Protein AF-A0A8H6HXC6-F1 (afdb_monomer_lite)

Secondary structure (DSSP, 8-state):
--HHHHHHHHHHHHHHHHHHHHHHHHHHHHTTTTGGGS------SS--S----TTS-----HHHHHHHHTTS----------------PPPTT--HHHHS-----S------PPPPHHHHHHHHHHHHHHHHHHHHIIIIIHHHHHHHHHS----HHHHHHHHHHHHHHTTTS---TT----HHHHHHHHHHHHHHHHHHHHHTTTT--PPPHHHHHHGGGSPTTHHHHHHHHHHHHHHHHHHHHHHHHHHHHHHHHHHHHHHT-

Organism: NCBI:txid980116

Sequence (265 aa):
MSAAQARAEARRKAILSRGSDRLAKLTTSARGEDAPAYMKPLQSPLGDPDAADPGLPPMDNTLAAMLMGGLGGTGGAGGMPGFGGPGMGAPPGMDLASMFGGPQGPGVKEVAKPPSKWAKFLPFVHLLAVWSLLGYFVLFFEPKVYATASGDELPVHGVLRRWSYLARGAAGVSVPEKVVVQGAPFFWYFITLEVMLHSIQIFTGSNAVQPPALLALALPHIPPPFPSLIINSLKYIRMLSMFVDDIAGLVVGLGFVVYFAGLFN

InterPro domains:
  IPR028143 GET complex subunit Get2/sif1 [PF08690] (130-256)
  IPR028143 GET complex subunit Get2/sif1 [PTHR28263] (48-260)

Foldseek 3Di:
DDPVVVVVVVVVVVVVVVVVVVVVVVVVVVVCPPPPPPPPDPDDPDDDPDDPPPPDDDPPPPVVVVVVVVVPP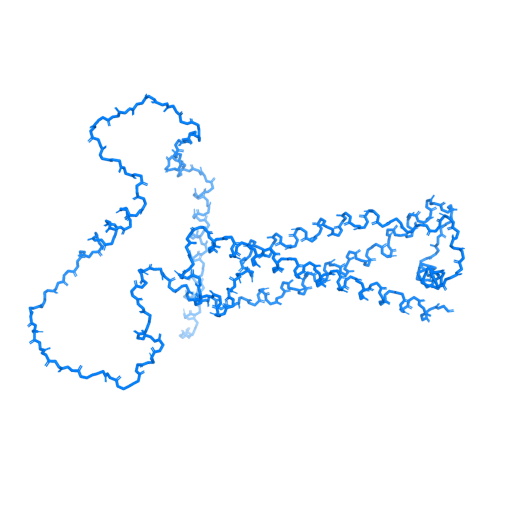DDDDDDDDDDDDPDDDDDPPPPVVVVPPPPPDPPPPPPPPPDDPVLVCLVVVLLVVLLVLLCCCQQPVQQVVCCVLVVDRDDSLCSLLVLLVVVVCVPDPPDPPSPDPPVPVSVVVNVVSLVVSVVVCVVVVSDDQDPDPVCVVCLVVDDPPVSVVVNVVSSVVVSVVVVVVSVVSNVVSSVVSNVVSVVSD

pLDDT: mean 74.93, std 17.82, range [38.72, 97.19]

Radius of gyration: 32.35 Å; chains: 1; bounding box: 70×68×87 Å

Structure (mmCIF, N/CA/C/O backbone):
data_AF-A0A8H6HXC6-F1
#
_entry.id   AF-A0A8H6HXC6-F1
#
loop_
_atom_site.group_PDB
_atom_site.id
_atom_site.type_symbol
_atom_site.label_atom_id
_atom_site.label_alt_id
_atom_site.label_comp_id
_atom_site.label_asym_id
_atom_site.label_entity_id
_atom_site.label_seq_id
_atom_site.pdbx_PDB_ins_code
_atom_site.Cartn_x
_atom_site.Cartn_y
_atom_site.Cartn_z
_atom_site.occupancy
_atom_site.B_iso_or_equiv
_atom_site.auth_seq_id
_atom_site.auth_comp_id
_atom_site.auth_asym_id
_atom_site.auth_atom_id
_atom_site.pdbx_PDB_model_num
ATOM 1 N N . MET A 1 1 ? -37.695 49.734 6.806 1.00 58.00 1 MET A N 1
ATOM 2 C CA . MET A 1 1 ? -36.782 48.567 6.796 1.00 58.00 1 MET A CA 1
ATOM 3 C C . MET A 1 1 ? -37.598 47.324 7.109 1.00 58.00 1 MET A C 1
ATOM 5 O O . MET A 1 1 ? -38.409 47.381 8.025 1.00 58.00 1 MET A O 1
ATOM 9 N N . SER A 1 2 ? -37.470 46.246 6.331 1.00 80.50 2 SER A N 1
ATOM 10 C CA . SER A 1 2 ? -38.295 45.045 6.536 1.00 80.50 2 SER A CA 1
ATOM 11 C C . SER A 1 2 ? -37.789 44.222 7.729 1.00 80.50 2 SER A C 1
ATOM 13 O O . SER A 1 2 ? -36.593 44.203 8.025 1.00 80.50 2 SER A O 1
ATOM 15 N N . ALA A 1 3 ? -38.682 43.501 8.413 1.00 81.25 3 ALA A N 1
ATOM 16 C CA . ALA A 1 3 ? -38.325 42.651 9.557 1.00 81.25 3 ALA A CA 1
ATOM 17 C C . ALA A 1 3 ? -37.271 41.573 9.212 1.00 81.25 3 ALA A C 1
ATOM 19 O O . ALA A 1 3 ? -36.506 41.135 10.073 1.00 81.25 3 ALA A O 1
ATOM 20 N N . ALA A 1 4 ? -37.195 41.169 7.941 1.00 80.19 4 ALA A N 1
ATOM 21 C CA . ALA A 1 4 ? -36.168 40.260 7.440 1.00 80.19 4 ALA A CA 1
ATOM 22 C C . ALA A 1 4 ? -34.766 40.896 7.459 1.00 80.19 4 ALA A C 1
ATOM 24 O O . ALA A 1 4 ? -33.794 40.241 7.839 1.00 80.19 4 ALA A O 1
ATOM 25 N N . GLN A 1 5 ? -34.672 42.185 7.125 1.00 82.69 5 GLN A N 1
ATOM 26 C CA . GLN A 1 5 ? -33.419 42.937 7.081 1.00 82.69 5 GLN A CA 1
ATOM 27 C C . GLN A 1 5 ? -32.817 43.101 8.489 1.00 82.69 5 GLN A C 1
ATOM 29 O O . GLN A 1 5 ? -31.633 42.839 8.692 1.00 82.69 5 GLN A O 1
ATOM 34 N N . ALA A 1 6 ? -33.657 43.369 9.496 1.00 86.06 6 ALA A N 1
ATOM 35 C CA . ALA A 1 6 ? -33.231 43.457 10.897 1.00 86.06 6 ALA A CA 1
ATOM 36 C C . ALA A 1 6 ? -32.675 42.125 11.449 1.00 86.06 6 ALA A C 1
ATOM 38 O O . ALA A 1 6 ? -31.683 42.106 12.180 1.00 86.06 6 ALA A O 1
ATOM 39 N N . ARG A 1 7 ? -33.269 40.982 11.070 1.00 86.00 7 ARG A N 1
ATOM 40 C CA . ARG A 1 7 ? -32.782 39.649 11.482 1.00 86.00 7 ARG A CA 1
ATOM 41 C C . ARG A 1 7 ? -31.454 39.283 10.815 1.00 86.00 7 ARG A C 1
ATOM 43 O O . ARG A 1 7 ? -30.606 38.659 11.457 1.00 86.00 7 ARG A O 1
ATOM 50 N N . ALA A 1 8 ? -31.262 39.666 9.553 1.00 86.12 8 ALA A N 1
ATOM 51 C CA . ALA A 1 8 ? -30.004 39.449 8.842 1.00 86.12 8 ALA A CA 1
ATOM 52 C C . ALA A 1 8 ? -28.857 40.257 9.475 1.00 86.12 8 ALA A C 1
ATOM 54 O O . ALA A 1 8 ? -27.777 39.715 9.724 1.00 86.12 8 ALA A O 1
ATOM 55 N N . GLU A 1 9 ? -29.112 41.516 9.830 1.00 85.94 9 GLU A N 1
ATOM 56 C CA . GLU A 1 9 ? -28.128 42.369 10.502 1.00 85.94 9 GLU A CA 1
ATOM 57 C C . GLU A 1 9 ? -27.780 41.874 11.913 1.00 85.94 9 GLU A C 1
ATOM 59 O O . GLU A 1 9 ? -26.602 41.852 12.280 1.00 85.94 9 GLU A O 1
ATOM 64 N N . ALA A 1 10 ? -28.763 41.393 12.682 1.00 89.06 10 ALA A N 1
ATOM 65 C CA . ALA A 1 10 ? -28.521 40.819 14.007 1.00 89.06 10 ALA A CA 1
ATOM 66 C C . ALA A 1 10 ? -27.628 39.564 13.948 1.00 89.06 10 ALA A C 1
ATOM 68 O O . ALA A 1 10 ? -26.691 39.425 14.738 1.00 89.06 10 ALA A O 1
ATOM 69 N N . ARG A 1 11 ? -27.850 38.675 12.967 1.00 87.62 11 ARG A N 1
ATOM 70 C CA . ARG A 1 11 ? -26.997 37.491 12.753 1.00 87.62 11 ARG A CA 1
ATOM 71 C C . ARG A 1 11 ? -25.576 37.874 12.350 1.00 87.62 11 ARG A C 1
ATOM 73 O O . ARG A 1 11 ? -24.626 37.285 12.860 1.00 87.62 11 ARG A O 1
ATOM 80 N N . ARG A 1 12 ? -25.417 38.877 11.481 1.00 87.75 12 ARG A N 1
ATOM 81 C CA . ARG A 1 12 ? -24.093 39.358 11.057 1.00 87.75 12 ARG A CA 1
ATOM 82 C C . ARG A 1 12 ? -23.295 39.924 12.236 1.00 87.75 12 ARG A C 1
ATOM 84 O O . ARG A 1 12 ? -22.117 39.602 12.370 1.00 87.75 12 ARG A O 1
ATOM 91 N N . LYS A 1 13 ? -23.942 40.688 13.125 1.00 86.56 13 LYS A N 1
ATOM 92 C CA . LYS A 1 13 ? -23.317 41.205 14.357 1.00 86.56 13 LYS A CA 1
ATOM 93 C C . LYS A 1 13 ? -22.905 40.083 15.318 1.00 86.56 13 LYS A C 1
ATOM 95 O O . LYS A 1 13 ? -21.797 40.125 15.838 1.00 86.56 13 LYS A O 1
ATOM 100 N N . ALA A 1 14 ? -23.738 39.053 15.488 1.00 83.62 14 ALA A N 1
ATOM 101 C CA . ALA A 1 14 ? -23.424 37.908 16.351 1.00 83.62 14 ALA A CA 1
ATOM 102 C C . ALA A 1 14 ? -22.257 37.042 15.831 1.00 83.62 14 ALA A C 1
ATOM 104 O O . ALA A 1 14 ? -21.510 36.458 16.615 1.00 83.62 14 ALA A O 1
ATOM 105 N N . ILE A 1 15 ? -22.089 36.944 14.508 1.00 82.94 15 ILE A N 1
ATOM 106 C CA . ILE A 1 15 ? -20.946 36.240 13.904 1.00 82.94 15 ILE A CA 1
ATOM 107 C C . ILE A 1 15 ? -19.660 37.052 14.094 1.00 82.94 15 ILE A C 1
ATOM 109 O O . ILE A 1 15 ? -18.629 36.480 14.443 1.00 82.94 15 ILE A O 1
ATOM 113 N N . LEU A 1 16 ? -19.728 38.376 13.917 1.00 83.62 16 LEU A N 1
ATOM 114 C CA . LEU A 1 16 ? -18.583 39.266 14.120 1.00 83.62 16 LEU A CA 1
ATOM 115 C C . LEU A 1 16 ? -18.104 39.271 15.579 1.00 83.62 16 LEU A C 1
ATOM 117 O O . LEU A 1 16 ? -16.901 39.165 15.806 1.00 83.62 16 LEU A O 1
ATOM 121 N N . SER A 1 17 ? -19.014 39.299 16.560 1.00 79.81 17 SER A N 1
ATOM 122 C CA . SER A 1 17 ? -18.630 39.253 17.980 1.00 79.81 17 SER A CA 1
ATOM 123 C C . SER A 1 17 ? -18.017 37.908 18.389 1.00 79.81 17 SER A C 1
ATOM 125 O O . SER A 1 17 ? -17.018 37.868 19.099 1.00 79.81 17 SER A O 1
ATOM 127 N N . ARG A 1 18 ? -18.529 36.783 17.869 1.00 77.50 18 ARG A N 1
ATOM 128 C CA . ARG A 1 18 ? -17.919 35.461 18.113 1.00 77.50 18 ARG A CA 1
ATOM 129 C C . ARG A 1 18 ? -16.509 35.324 17.530 1.00 77.50 18 ARG A C 1
ATOM 131 O O . ARG A 1 18 ? -15.719 34.528 18.038 1.00 77.50 18 ARG A O 1
ATOM 138 N N . GLY A 1 19 ? -16.205 36.056 16.457 1.00 78.25 19 GLY A N 1
ATOM 139 C CA . GLY A 1 19 ? -14.876 36.084 15.847 1.00 78.25 19 GLY A CA 1
ATOM 140 C C . GLY A 1 19 ? -13.834 36.780 16.726 1.00 78.25 19 GLY A C 1
ATOM 141 O O . GLY A 1 19 ? -12.738 36.244 16.894 1.00 78.25 19 GLY A O 1
ATOM 142 N N . SER A 1 20 ? -14.180 37.924 17.334 1.00 76.81 20 SER A N 1
ATOM 143 C CA . SER A 1 20 ? -13.255 38.669 18.203 1.00 76.81 20 SER A CA 1
ATOM 144 C C . SER A 1 20 ? -12.913 37.909 19.485 1.00 76.81 20 SER A C 1
ATOM 146 O O . SER A 1 20 ? -11.746 37.875 19.870 1.00 76.81 20 SER A O 1
ATOM 148 N N . ASP A 1 21 ? -13.884 37.222 20.094 1.00 75.69 21 ASP A N 1
ATOM 149 C CA . ASP A 1 21 ? -13.659 36.452 21.329 1.00 75.69 21 ASP A CA 1
ATOM 150 C C . ASP A 1 21 ? -12.702 35.270 21.119 1.00 75.69 21 ASP A C 1
ATOM 152 O O . ASP A 1 21 ? -11.871 34.960 21.975 1.00 75.69 21 ASP A O 1
ATOM 156 N N . ARG A 1 22 ? -12.777 34.606 19.955 1.00 69.31 22 ARG A N 1
ATOM 157 C CA . ARG A 1 22 ? -11.842 33.524 19.611 1.00 69.31 22 ARG A CA 1
ATOM 158 C C . ARG A 1 22 ? -10.423 34.037 19.405 1.00 69.31 22 ARG A C 1
ATOM 160 O O . ARG A 1 22 ? -9.489 33.364 19.832 1.00 69.31 22 ARG A O 1
ATOM 167 N N . LEU A 1 23 ? -10.262 35.205 18.783 1.00 70.31 23 LEU A N 1
ATOM 168 C CA . LEU A 1 23 ? -8.947 35.824 18.613 1.00 70.31 23 LEU A CA 1
ATOM 169 C C . LEU A 1 23 ? -8.352 36.232 19.962 1.00 70.31 23 LEU A C 1
ATOM 171 O O . LEU A 1 23 ? -7.212 35.870 20.228 1.00 70.31 23 LEU A O 1
ATOM 175 N N . ALA A 1 24 ? -9.136 36.859 20.846 1.00 71.00 24 ALA A N 1
ATOM 176 C CA . ALA A 1 24 ? -8.689 37.212 22.195 1.00 71.00 24 ALA A CA 1
ATOM 177 C C . ALA A 1 24 ? -8.229 35.978 22.998 1.00 71.00 24 ALA A C 1
ATOM 179 O O . ALA A 1 24 ? -7.190 36.002 23.660 1.00 71.00 24 ALA A O 1
ATOM 180 N N . LYS A 1 25 ? -8.953 34.857 22.880 1.00 71.12 25 LYS A N 1
ATOM 181 C CA . LYS A 1 25 ? -8.587 33.603 23.553 1.00 71.12 25 LYS A CA 1
ATOM 182 C C . LYS A 1 25 ? -7.305 32.976 22.989 1.00 71.12 25 LYS A C 1
ATOM 184 O O . LYS A 1 25 ? -6.503 32.447 23.755 1.00 71.12 25 LYS A O 1
ATOM 189 N N . LEU A 1 26 ? -7.089 33.057 21.672 1.00 67.50 26 LEU A N 1
ATOM 190 C CA . LEU A 1 26 ? -5.856 32.583 21.032 1.00 67.50 26 LEU A CA 1
ATOM 191 C C . LEU A 1 26 ? -4.651 33.463 21.390 1.00 67.50 26 LEU A C 1
ATOM 193 O O . LEU A 1 26 ? -3.573 32.931 21.638 1.00 67.50 26 LEU A O 1
ATOM 197 N N . THR A 1 27 ? -4.827 34.784 21.482 1.00 69.25 27 THR A N 1
ATOM 198 C CA . THR A 1 27 ? -3.740 35.694 21.876 1.00 69.25 27 THR A CA 1
ATOM 199 C C . THR A 1 27 ? -3.364 35.549 23.350 1.00 69.25 27 THR A C 1
ATOM 201 O O . THR A 1 27 ? -2.181 35.590 23.671 1.00 69.25 27 THR A O 1
ATOM 204 N N . THR A 1 28 ? -4.335 35.313 24.241 1.00 67.88 28 THR A N 1
ATOM 205 C CA . THR A 1 28 ? -4.063 35.007 25.658 1.00 67.88 28 THR A CA 1
ATOM 206 C C . THR A 1 28 ? -3.350 33.664 25.811 1.00 67.88 28 THR A C 1
ATOM 208 O O . THR A 1 28 ? -2.330 33.591 26.490 1.00 67.88 28 THR A O 1
ATOM 211 N N . SER A 1 29 ? -3.810 32.617 25.115 1.00 64.81 29 SER A N 1
ATOM 212 C CA . SER A 1 29 ? -3.193 31.286 25.202 1.00 64.81 29 SER A CA 1
ATOM 213 C C . SER A 1 29 ? -1.768 31.241 24.637 1.00 64.81 29 SER A C 1
ATOM 215 O O . SER A 1 29 ? -0.972 30.423 25.089 1.00 64.81 29 SER A O 1
ATOM 217 N N . ALA A 1 30 ? -1.431 32.095 23.664 1.00 59.44 30 ALA A N 1
ATOM 218 C CA . ALA A 1 30 ? -0.093 32.152 23.073 1.00 59.44 30 ALA A CA 1
ATOM 219 C C . ALA A 1 30 ? 0.927 32.929 23.929 1.00 59.44 30 ALA A C 1
ATOM 221 O O . ALA A 1 30 ? 2.129 32.751 23.748 1.00 59.44 30 ALA A O 1
ATOM 222 N N . ARG A 1 31 ? 0.469 33.774 24.864 1.00 64.19 31 ARG A N 1
ATOM 223 C CA . ARG A 1 31 ? 1.332 34.607 25.722 1.00 64.19 31 ARG A CA 1
ATOM 224 C C . ARG A 1 31 ? 1.880 33.863 26.951 1.00 64.19 31 ARG A C 1
ATOM 226 O O . ARG A 1 31 ? 2.729 34.399 27.650 1.00 64.19 31 ARG A O 1
ATOM 233 N N . GLY A 1 32 ? 1.448 32.622 27.191 1.00 56.69 32 GLY A N 1
ATOM 234 C CA . GLY A 1 32 ? 2.056 31.741 28.195 1.00 56.69 32 GLY A CA 1
ATOM 235 C C . GLY A 1 32 ? 1.792 32.122 29.657 1.00 56.69 32 GLY A C 1
ATOM 236 O O . GLY A 1 32 ? 2.480 31.618 30.538 1.00 56.69 32 GLY A O 1
ATOM 237 N N . GLU A 1 33 ? 0.802 32.975 29.939 1.00 58.75 33 GLU A N 1
ATOM 238 C CA . GLU A 1 33 ? 0.526 33.453 31.306 1.00 58.75 33 GLU A CA 1
ATOM 239 C C . GLU A 1 33 ? -0.162 32.398 32.210 1.00 58.75 33 GLU A C 1
ATOM 241 O O . GLU A 1 33 ? -0.148 32.547 33.427 1.00 58.75 33 GLU A O 1
ATOM 246 N N . ASP A 1 34 ? -0.643 31.273 31.656 1.00 54.81 34 ASP A N 1
ATOM 247 C CA . ASP A 1 34 ? -1.243 30.151 32.412 1.00 54.81 34 ASP A CA 1
ATOM 248 C C . ASP A 1 34 ? -0.259 28.986 32.702 1.00 54.81 34 ASP A C 1
ATOM 250 O O . ASP A 1 34 ? -0.657 27.890 33.110 1.00 54.81 34 ASP A O 1
ATOM 254 N N . ALA A 1 35 ? 1.048 29.194 32.502 1.00 49.50 35 ALA A N 1
ATOM 255 C CA . ALA A 1 35 ? 2.064 28.141 32.603 1.00 49.50 35 ALA A CA 1
ATOM 256 C C . ALA A 1 35 ? 2.361 27.544 34.006 1.00 49.50 35 ALA A C 1
ATOM 258 O O . ALA A 1 35 ? 2.863 26.416 34.032 1.00 49.50 35 ALA A O 1
ATOM 259 N N . PRO A 1 36 ? 2.079 28.163 35.177 1.00 51.62 36 PRO A N 1
ATOM 260 C CA . PRO A 1 36 ? 2.499 27.549 36.441 1.00 51.62 36 PRO A CA 1
ATOM 261 C C . PRO A 1 36 ? 1.563 26.435 36.948 1.00 51.62 36 PRO A C 1
ATOM 263 O O . PRO A 1 36 ? 1.926 25.736 37.887 1.00 51.62 36 PRO A O 1
ATOM 266 N N . ALA A 1 37 ? 0.392 26.206 36.338 1.00 55.44 37 ALA A N 1
ATOM 267 C CA . ALA A 1 37 ? -0.556 25.193 36.825 1.00 55.44 37 ALA A CA 1
ATOM 268 C C . ALA A 1 37 ? -0.268 23.752 36.345 1.00 55.44 37 ALA A C 1
ATOM 270 O O . ALA A 1 37 ? -0.850 22.808 36.876 1.00 55.44 37 ALA A O 1
ATOM 271 N N . TYR A 1 38 ? 0.619 23.563 35.358 1.00 50.97 38 TYR A N 1
ATOM 272 C CA . TYR A 1 38 ? 0.857 22.252 34.728 1.00 50.97 38 TYR A CA 1
ATOM 273 C C . TYR A 1 38 ? 2.270 21.686 34.905 1.00 50.97 38 TYR A C 1
ATOM 275 O O . TYR A 1 38 ? 2.532 20.571 34.450 1.00 50.97 38 TYR A O 1
ATOM 283 N N . MET A 1 39 ? 3.166 22.368 35.625 1.00 45.69 39 MET A N 1
ATOM 284 C CA . MET A 1 39 ? 4.425 21.753 36.055 1.00 45.69 39 MET A CA 1
ATOM 285 C C . MET A 1 39 ? 4.189 20.868 37.282 1.00 45.69 39 MET A C 1
ATOM 287 O O . MET A 1 39 ? 4.542 21.215 38.406 1.00 45.69 39 MET A O 1
ATOM 291 N N . LYS A 1 40 ? 3.598 19.687 37.062 1.00 54.19 40 LYS A N 1
ATOM 292 C CA . LYS A 1 40 ? 3.850 18.562 37.967 1.00 54.19 40 LYS A CA 1
ATOM 293 C C . LYS A 1 40 ? 5.337 18.210 37.839 1.00 54.19 40 LYS A C 1
ATOM 295 O O . LYS A 1 40 ? 5.778 17.985 36.709 1.00 54.19 40 LYS A O 1
ATOM 300 N N . PRO A 1 41 ? 6.111 18.170 38.936 1.00 51.19 41 PRO A N 1
ATOM 301 C CA . PRO A 1 41 ? 7.476 17.675 38.874 1.00 51.19 41 PRO A CA 1
ATOM 302 C C . PRO A 1 41 ? 7.456 16.254 38.302 1.00 51.19 41 PRO A C 1
ATOM 304 O O . PRO A 1 41 ? 6.638 15.421 38.696 1.00 51.19 41 PRO A O 1
ATOM 307 N N . LEU A 1 42 ? 8.321 16.016 37.318 1.00 52.12 42 LEU A N 1
ATOM 308 C CA . LEU A 1 42 ? 8.559 14.704 36.732 1.00 52.12 42 LEU A CA 1
ATOM 309 C C . LEU A 1 42 ? 9.083 13.788 37.837 1.00 52.12 42 LEU A C 1
ATOM 311 O O . LEU A 1 42 ? 10.246 13.860 38.225 1.00 52.12 42 LEU A O 1
ATOM 315 N N . GLN A 1 43 ? 8.195 12.956 38.366 1.00 52.78 43 GLN A N 1
ATOM 316 C CA . GLN A 1 43 ? 8.542 11.886 39.282 1.00 52.78 43 GLN A CA 1
ATOM 317 C C . GLN A 1 43 ? 9.292 10.820 38.470 1.00 52.78 43 GLN A C 1
ATOM 319 O O . GLN A 1 43 ? 8.731 10.217 37.553 1.00 52.78 43 GLN A O 1
ATOM 324 N N . SER A 1 44 ? 10.590 10.672 38.746 1.00 52.62 44 SER A N 1
ATOM 325 C CA . SER A 1 44 ? 11.472 9.693 38.104 1.00 52.62 44 SER A CA 1
ATOM 326 C C . SER A 1 44 ? 10.901 8.267 38.210 1.00 52.62 44 SER A C 1
ATOM 328 O O . SER A 1 44 ? 10.475 7.877 39.295 1.00 52.62 44 SER A O 1
ATOM 330 N N . PRO A 1 45 ? 10.941 7.447 37.139 1.00 52.53 45 PRO A N 1
ATOM 331 C CA . PRO A 1 45 ? 10.504 6.043 37.174 1.00 52.53 45 PRO A CA 1
ATOM 332 C C . PRO A 1 45 ? 11.432 5.094 37.953 1.00 52.53 45 PRO A C 1
ATOM 334 O O . PRO A 1 45 ? 11.149 3.903 38.043 1.00 52.53 45 PRO A O 1
ATOM 337 N N . LEU A 1 46 ? 12.552 5.594 38.478 1.00 51.88 46 LEU A N 1
ATOM 338 C CA . LEU A 1 46 ? 13.475 4.852 39.332 1.00 51.88 46 LEU A CA 1
ATOM 339 C C . LEU A 1 46 ? 13.345 5.428 40.744 1.00 51.88 46 LEU A C 1
ATOM 341 O O . LEU A 1 46 ? 13.801 6.539 41.000 1.00 51.88 46 LEU A O 1
ATOM 345 N N . GLY A 1 47 ? 12.621 4.715 41.605 1.00 47.88 47 GLY A N 1
ATOM 346 C CA . GLY A 1 47 ? 12.319 5.140 42.968 1.00 47.88 47 GLY A CA 1
ATOM 347 C C . GLY A 1 47 ? 13.538 5.098 43.887 1.00 47.88 47 GLY A C 1
ATOM 348 O O . GLY A 1 47 ? 14.277 4.114 43.896 1.00 47.88 47 GLY A O 1
ATOM 349 N N . ASP A 1 48 ? 13.696 6.154 44.683 1.00 47.44 48 ASP A N 1
ATOM 350 C CA . ASP A 1 48 ? 14.493 6.138 45.908 1.00 47.44 48 ASP A CA 1
ATOM 351 C C . ASP A 1 48 ? 13.756 5.304 46.977 1.00 47.44 48 ASP A C 1
ATOM 353 O O . ASP A 1 48 ? 12.562 5.529 47.201 1.00 47.44 48 ASP A O 1
ATOM 357 N N . PRO A 1 49 ? 14.416 4.338 47.642 1.00 51.19 49 PRO A N 1
ATOM 358 C CA . PRO A 1 49 ? 13.769 3.437 48.595 1.00 51.19 49 PRO A CA 1
ATOM 359 C C . PRO A 1 49 ? 13.606 3.980 50.027 1.00 51.19 49 PRO A C 1
ATOM 361 O O . PRO A 1 49 ? 13.212 3.207 50.892 1.00 51.19 49 PRO A O 1
ATOM 364 N N . ASP A 1 50 ? 13.846 5.263 50.312 1.00 52.78 50 ASP A N 1
ATOM 365 C CA . ASP A 1 50 ? 13.883 5.754 51.699 1.00 52.78 50 ASP A CA 1
ATOM 366 C C . ASP A 1 50 ? 13.134 7.080 51.905 1.00 52.78 50 ASP A C 1
ATOM 368 O O . ASP A 1 50 ? 13.730 8.150 51.988 1.00 52.78 50 ASP A O 1
ATOM 372 N N . ALA A 1 51 ? 11.805 7.003 52.031 1.00 50.25 51 ALA A N 1
ATOM 373 C CA . ALA A 1 51 ? 10.993 7.979 52.772 1.00 50.25 51 ALA A CA 1
ATOM 374 C C . ALA A 1 51 ? 9.593 7.403 53.053 1.00 50.25 51 ALA A C 1
ATOM 376 O O . ALA A 1 51 ? 8.591 7.823 52.475 1.00 50.25 51 ALA A O 1
ATOM 377 N N . ALA A 1 52 ? 9.518 6.403 53.932 1.00 46.66 52 ALA A N 1
ATOM 378 C CA . ALA A 1 52 ? 8.248 5.944 54.483 1.00 46.66 52 ALA A CA 1
ATOM 379 C C . ALA A 1 52 ? 7.754 6.959 55.530 1.00 46.66 52 ALA A C 1
ATOM 381 O O . ALA A 1 52 ? 8.202 6.952 56.675 1.00 46.66 52 ALA A O 1
ATOM 382 N N . ASP A 1 53 ? 6.846 7.845 55.122 1.00 53.38 53 ASP A N 1
ATOM 383 C CA . ASP A 1 53 ? 6.010 8.635 56.029 1.00 53.38 53 ASP A CA 1
ATOM 384 C C . ASP A 1 53 ? 4.984 7.690 56.700 1.00 53.38 53 ASP A C 1
ATOM 386 O O . ASP A 1 53 ? 4.138 7.125 55.999 1.00 53.38 53 ASP A O 1
ATOM 390 N N . PRO A 1 54 ? 5.036 7.448 58.027 1.00 51.56 54 PRO A N 1
ATOM 391 C CA . PRO A 1 54 ? 4.197 6.446 58.687 1.00 51.56 54 PRO A CA 1
ATOM 392 C C . PRO A 1 54 ? 2.746 6.901 58.942 1.00 51.56 54 PRO A C 1
ATOM 394 O O . PRO A 1 54 ? 1.990 6.178 59.592 1.00 51.56 54 PRO A O 1
ATOM 397 N N . GLY A 1 55 ? 2.344 8.090 58.481 1.00 54.22 55 GLY A N 1
ATOM 398 C CA . GLY A 1 55 ? 1.043 8.685 58.808 1.00 54.22 55 GLY A CA 1
ATOM 399 C C . GLY A 1 55 ? -0.070 8.531 57.768 1.00 54.22 55 GLY A C 1
ATOM 400 O O . GLY A 1 55 ? -1.217 8.860 58.078 1.00 54.22 55 GLY A O 1
ATOM 401 N N . LEU A 1 56 ? 0.219 8.063 56.550 1.00 52.75 56 LEU A N 1
ATOM 402 C CA . LEU A 1 56 ? -0.758 8.053 55.455 1.00 52.75 56 LEU A CA 1
ATOM 403 C C . LEU A 1 56 ? -1.078 6.625 54.989 1.00 52.75 56 LEU A C 1
ATOM 405 O O . LEU A 1 56 ? -0.161 5.859 54.694 1.00 52.75 56 LEU A O 1
ATOM 409 N N . PRO A 1 57 ? -2.366 6.237 54.895 1.00 58.91 57 PRO A N 1
ATOM 410 C CA . PRO A 1 57 ? -2.723 4.952 54.314 1.00 58.91 57 PRO A CA 1
ATOM 411 C C . PRO A 1 57 ? -2.291 4.911 52.835 1.00 58.91 57 PRO A C 1
ATOM 413 O O . PRO A 1 57 ? -2.473 5.902 52.122 1.00 58.91 57 PRO A O 1
ATOM 416 N N . PRO A 1 58 ? -1.743 3.780 52.356 1.00 52.38 58 PRO A N 1
ATOM 417 C CA . PRO A 1 58 ? -1.263 3.638 50.985 1.00 52.38 58 PRO A CA 1
ATOM 418 C C . PRO A 1 58 ? -2.416 3.843 49.991 1.00 52.38 58 PRO A C 1
ATOM 420 O O . PRO A 1 58 ? -3.393 3.092 49.974 1.00 52.38 58 PRO A O 1
ATOM 423 N N . MET A 1 59 ? -2.304 4.883 49.165 1.00 54.84 59 MET A N 1
ATOM 424 C CA . MET A 1 59 ? -3.308 5.319 48.183 1.00 54.84 59 MET A CA 1
ATOM 425 C C . MET A 1 59 ? -2.994 4.808 46.765 1.00 54.84 59 MET A C 1
ATOM 427 O O . MET A 1 59 ? -3.329 5.455 45.776 1.00 54.84 59 MET A O 1
ATOM 431 N N . ASP A 1 60 ? -2.395 3.622 46.649 1.00 53.81 60 ASP A N 1
ATOM 432 C CA . ASP A 1 60 ? -1.966 3.069 45.352 1.00 53.81 60 ASP A CA 1
ATOM 433 C C . ASP A 1 60 ? -3.053 2.216 44.675 1.00 53.81 60 ASP A C 1
ATOM 435 O O . ASP A 1 60 ? -2.923 1.782 43.529 1.00 53.81 60 ASP A O 1
ATOM 439 N N . ASN A 1 61 ? -4.183 2.000 45.353 1.00 55.78 61 ASN A N 1
ATOM 440 C CA . ASN A 1 61 ? -5.291 1.223 44.815 1.00 55.78 61 ASN A CA 1
ATOM 441 C C . ASN A 1 61 ? -6.226 2.108 43.982 1.00 55.78 61 ASN A C 1
ATOM 443 O O . ASN A 1 61 ? -7.191 2.688 44.484 1.00 55.78 61 ASN A O 1
ATOM 447 N N . THR A 1 62 ? -6.006 2.123 42.667 1.00 56.47 62 THR A N 1
ATOM 448 C CA . THR A 1 62 ? -6.906 2.715 41.653 1.00 56.47 62 THR A CA 1
ATOM 449 C C . THR A 1 62 ? -8.349 2.192 41.777 1.00 56.47 62 THR A C 1
ATOM 451 O O . THR A 1 62 ? -9.306 2.897 41.464 1.00 56.47 62 THR A O 1
ATOM 454 N N . LEU A 1 63 ? -8.517 0.980 42.319 1.00 61.03 63 LEU A N 1
ATOM 455 C CA . LEU A 1 63 ? -9.805 0.375 42.664 1.00 61.03 63 LEU A CA 1
ATOM 456 C C . LEU A 1 63 ? -10.508 1.085 43.841 1.00 61.03 63 LEU A C 1
ATOM 458 O O . LEU A 1 63 ? -11.722 1.276 43.809 1.00 61.03 63 LEU A O 1
ATOM 462 N N . ALA A 1 64 ? -9.758 1.526 44.855 1.00 63.94 64 ALA A N 1
ATOM 463 C CA . ALA A 1 64 ? -10.297 2.272 45.993 1.00 63.94 64 ALA A CA 1
ATOM 464 C C . ALA A 1 64 ? -10.688 3.705 45.592 1.00 63.94 64 ALA A C 1
ATOM 466 O O . ALA A 1 64 ? -11.715 4.211 46.043 1.00 63.94 64 ALA A O 1
ATOM 467 N N . ALA A 1 65 ? -9.936 4.322 44.672 1.00 62.59 65 ALA A N 1
ATOM 468 C CA . ALA A 1 65 ? -10.291 5.614 44.081 1.00 62.59 65 ALA A CA 1
ATOM 469 C C . ALA A 1 65 ? -11.599 5.546 43.268 1.00 62.59 65 ALA A C 1
ATOM 471 O O . ALA A 1 65 ? -12.406 6.474 43.321 1.00 62.59 65 ALA A O 1
ATOM 472 N N . MET A 1 66 ? -11.860 4.430 42.576 1.00 67.56 66 MET A N 1
ATOM 473 C CA . MET A 1 66 ? -13.123 4.217 41.858 1.00 67.56 66 MET A CA 1
ATOM 474 C C . MET A 1 66 ? -14.300 3.956 42.814 1.00 67.56 66 MET A C 1
ATOM 476 O O . MET A 1 66 ? -15.411 4.420 42.562 1.00 67.56 66 MET A O 1
ATOM 480 N N . LEU A 1 67 ? -14.051 3.276 43.938 1.00 69.38 67 LEU A N 1
ATOM 481 C CA . LEU A 1 67 ? -15.069 2.993 44.953 1.00 69.38 67 LEU A CA 1
ATOM 482 C C . LEU A 1 67 ? -15.457 4.247 45.762 1.00 69.38 67 LEU A C 1
ATOM 484 O O . LEU A 1 67 ? -16.638 4.468 46.017 1.00 69.38 67 LEU A O 1
ATOM 488 N N . MET A 1 68 ? -14.493 5.107 46.107 1.00 63.59 68 MET A N 1
ATOM 489 C CA . MET A 1 68 ? -14.755 6.387 46.786 1.00 63.59 68 MET A CA 1
ATOM 490 C C . MET A 1 68 ? -15.294 7.466 45.836 1.00 63.59 68 MET A C 1
ATOM 492 O O . MET A 1 68 ? -16.171 8.240 46.222 1.00 63.59 68 MET A O 1
ATOM 496 N N . GLY A 1 69 ? -14.850 7.484 44.575 1.00 59.06 69 GLY A N 1
ATOM 497 C CA . GLY A 1 69 ? -15.378 8.392 43.550 1.00 59.06 69 GLY A CA 1
ATOM 498 C C . GLY A 1 69 ? -16.849 8.135 43.194 1.00 59.06 69 GLY A C 1
ATOM 499 O O . GLY A 1 69 ? -17.541 9.059 42.773 1.00 59.06 69 GLY A O 1
ATOM 500 N N . GLY A 1 70 ? -17.350 6.913 43.415 1.00 55.16 70 GLY A N 1
ATOM 501 C CA . GLY A 1 70 ? -18.759 6.548 43.221 1.00 55.16 70 GLY A CA 1
ATOM 502 C C . GLY A 1 70 ? -19.704 6.964 44.356 1.00 55.16 70 GLY A C 1
ATOM 503 O O . GLY A 1 70 ? -20.915 6.976 44.154 1.00 55.16 70 GLY A O 1
ATOM 504 N N . LEU A 1 71 ? -19.177 7.331 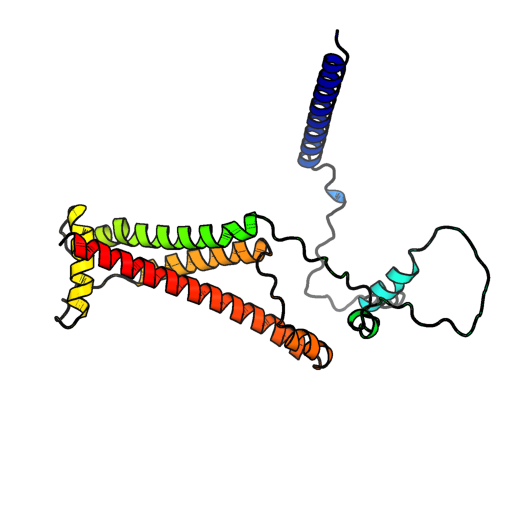45.530 1.00 53.22 71 LEU A N 1
ATOM 505 C CA . LEU A 1 71 ? -19.970 7.677 46.721 1.00 53.22 71 LEU A CA 1
ATOM 506 C C . LEU A 1 71 ? -20.035 9.189 47.008 1.00 53.22 71 LEU A C 1
ATOM 508 O O . LEU A 1 71 ? -20.892 9.626 47.770 1.00 53.22 71 LEU A O 1
ATOM 512 N N . GLY A 1 72 ? -19.183 10.006 46.377 1.00 50.22 72 GLY A N 1
ATOM 513 C CA . GLY A 1 72 ? -19.104 11.457 46.624 1.00 50.22 72 GLY A CA 1
ATOM 514 C C . GLY A 1 72 ? -19.956 12.358 45.715 1.00 50.22 72 GLY A C 1
ATOM 515 O O . GLY A 1 72 ? -19.843 13.578 45.802 1.00 50.22 72 GLY A O 1
ATOM 516 N N . GLY A 1 73 ? -20.774 11.796 44.818 1.00 47.59 73 GLY A N 1
ATOM 517 C CA . GLY A 1 73 ? -21.377 12.519 43.687 1.00 47.59 73 GLY A CA 1
ATOM 518 C C . GLY A 1 73 ? -22.866 12.877 43.773 1.00 47.59 73 GLY A C 1
ATOM 519 O O . GLY A 1 73 ? -23.442 13.224 42.747 1.00 47.59 73 GLY A O 1
ATOM 520 N N . THR A 1 74 ? -23.518 12.792 44.936 1.00 44.44 74 THR A N 1
ATOM 521 C CA . THR A 1 74 ? -24.958 13.105 45.069 1.00 44.44 74 THR A CA 1
ATOM 522 C C . THR A 1 74 ? -25.240 14.030 46.248 1.00 44.44 74 THR A C 1
ATOM 524 O O . THR A 1 74 ? -25.866 13.653 47.236 1.00 44.44 74 THR A O 1
ATOM 527 N N . GLY A 1 75 ? -24.785 15.277 46.128 1.00 44.47 75 GLY A N 1
ATOM 528 C CA . GLY A 1 75 ? -25.373 16.408 46.840 1.00 44.47 75 GLY A CA 1
ATOM 529 C C . GLY A 1 75 ? -26.468 17.028 45.974 1.00 44.47 75 GLY A C 1
ATOM 530 O O . GLY A 1 75 ? -26.160 17.734 45.019 1.00 44.47 75 GLY A O 1
ATOM 531 N N . GLY A 1 76 ? -27.739 16.749 46.279 1.00 38.72 76 GLY A N 1
ATOM 532 C CA . GLY A 1 76 ? -28.856 17.325 45.527 1.00 38.72 76 GLY A CA 1
ATOM 533 C C . GLY A 1 76 ? -30.235 16.754 45.856 1.00 38.72 76 GLY A C 1
ATOM 534 O O . GLY A 1 76 ? -30.785 16.021 45.053 1.00 38.72 76 GLY A O 1
ATOM 535 N N . ALA A 1 77 ? -30.757 17.137 47.025 1.00 41.91 77 ALA A N 1
ATOM 536 C CA . ALA A 1 77 ? -32.165 17.423 47.338 1.00 41.91 77 ALA A CA 1
ATOM 537 C C . ALA A 1 77 ? -33.290 16.436 46.935 1.00 41.91 77 ALA A C 1
ATOM 539 O O . ALA A 1 77 ? -33.609 16.259 45.765 1.00 41.91 77 ALA A O 1
ATOM 540 N N . GLY A 1 78 ? -34.048 15.998 47.950 1.00 39.62 78 GLY A N 1
ATOM 541 C CA . GLY A 1 78 ? -35.467 15.647 47.805 1.00 39.62 78 GLY A CA 1
ATOM 542 C C . GLY A 1 78 ? -35.808 14.251 48.305 1.00 39.62 78 GLY A C 1
ATOM 543 O O . GLY A 1 78 ? -35.677 13.277 47.576 1.00 39.62 78 GLY A O 1
ATOM 544 N N . GLY A 1 79 ? -36.249 14.155 49.559 1.00 46.19 79 GLY A N 1
ATOM 545 C CA . GLY A 1 79 ? -36.687 12.898 50.151 1.00 46.19 79 GLY A CA 1
ATOM 546 C C . GLY A 1 79 ? -37.938 12.311 49.496 1.00 46.19 79 GLY A C 1
ATOM 547 O O . GLY A 1 79 ? -38.823 13.033 49.043 1.00 46.19 79 GLY A O 1
ATOM 548 N N . MET A 1 80 ? -38.048 10.985 49.552 1.00 39.41 80 MET A N 1
ATOM 549 C CA . MET A 1 80 ? -39.342 10.315 49.612 1.00 39.41 80 MET A CA 1
ATOM 550 C C . MET A 1 80 ? -39.222 9.031 50.450 1.00 39.41 80 MET A C 1
ATOM 552 O O . MET A 1 80 ? -38.275 8.266 50.251 1.00 39.41 80 MET A O 1
ATOM 556 N N . PRO A 1 81 ? -40.130 8.804 51.415 1.00 49.25 81 PRO A N 1
ATOM 557 C CA . PRO A 1 81 ? -40.095 7.643 52.287 1.00 49.25 81 PRO A CA 1
ATOM 558 C C . PRO A 1 81 ? -40.828 6.453 51.657 1.00 49.25 81 PRO A C 1
ATOM 560 O O . PRO A 1 81 ? -41.895 6.612 51.077 1.00 49.25 81 PRO A O 1
ATOM 563 N N . GLY A 1 82 ? -40.222 5.275 51.826 1.00 51.88 82 GLY A N 1
ATOM 564 C CA . GLY A 1 82 ? -40.819 3.940 51.923 1.00 51.88 82 GLY A CA 1
ATOM 565 C C . GLY A 1 82 ? -42.035 3.584 51.067 1.00 51.88 82 GLY A C 1
ATOM 566 O O . GLY A 1 82 ? -43.130 4.064 51.312 1.00 51.88 82 GLY A O 1
ATOM 567 N N . PHE A 1 83 ? -41.888 2.556 50.230 1.00 41.06 83 PHE A N 1
ATOM 568 C CA . PHE A 1 83 ? -42.967 1.589 50.023 1.00 41.06 83 PHE A CA 1
ATOM 569 C C . PHE A 1 83 ? -42.377 0.209 49.716 1.00 41.06 83 PHE A C 1
ATOM 571 O O . PHE A 1 83 ? -41.839 -0.040 48.640 1.00 41.06 83 PHE A O 1
ATOM 578 N N . GLY A 1 84 ? -42.453 -0.682 50.705 1.00 50.28 84 GLY A N 1
ATOM 579 C CA . GLY A 1 84 ? -42.313 -2.115 50.493 1.00 50.28 84 GLY A CA 1
ATOM 580 C C . GLY A 1 84 ? -43.592 -2.641 49.849 1.00 50.28 84 GLY A C 1
ATOM 581 O O . GLY A 1 84 ? -44.684 -2.424 50.368 1.00 50.28 84 GLY A O 1
ATOM 582 N N . GLY A 1 85 ? -43.450 -3.324 48.718 1.00 41.50 85 GLY A N 1
ATOM 583 C CA . GLY A 1 85 ? -44.538 -4.013 48.037 1.00 41.50 85 GLY A CA 1
ATOM 584 C C . GLY A 1 85 ? -44.005 -5.287 47.382 1.00 41.50 85 GLY A C 1
ATOM 585 O O . GLY A 1 85 ? -43.114 -5.190 46.537 1.00 41.50 85 GLY A O 1
ATOM 586 N N . PRO A 1 86 ? -44.492 -6.480 47.764 1.00 54.59 86 PRO A N 1
ATOM 587 C CA . PRO A 1 86 ? -44.157 -7.718 47.086 1.00 54.59 86 PRO A CA 1
ATOM 588 C C . PRO A 1 86 ? -45.078 -7.892 45.874 1.00 54.59 86 PRO A C 1
ATOM 590 O O . PRO A 1 86 ? -46.298 -7.923 46.007 1.00 54.59 86 PRO A O 1
ATOM 593 N N . GLY A 1 87 ? -44.477 -8.041 44.696 1.00 58.47 87 GLY A N 1
ATOM 594 C CA . GLY A 1 87 ? -45.178 -8.465 43.488 1.00 58.47 87 GLY A CA 1
ATOM 595 C C . GLY A 1 87 ? -45.527 -7.330 42.532 1.00 58.47 87 GLY A C 1
ATOM 596 O O . GLY A 1 87 ? -46.577 -6.708 42.630 1.00 58.47 87 GLY A O 1
ATOM 597 N N . MET A 1 88 ? -44.690 -7.146 41.514 1.00 46.84 88 MET A N 1
ATOM 598 C CA . MET A 1 88 ? -45.161 -6.666 40.219 1.00 46.84 88 MET A CA 1
ATOM 599 C C . MET A 1 88 ? -44.393 -7.382 39.113 1.00 46.84 88 MET A C 1
ATOM 601 O O . MET A 1 88 ? -43.165 -7.443 39.121 1.00 46.84 88 MET A O 1
ATOM 605 N N . GLY A 1 89 ? -45.166 -7.993 38.214 1.00 53.78 89 GLY A N 1
ATOM 606 C CA . GLY A 1 89 ? -44.685 -8.751 37.071 1.00 53.78 89 GLY A CA 1
ATOM 607 C C . GLY A 1 89 ? -43.834 -7.907 36.132 1.00 53.78 89 GLY A C 1
ATOM 608 O O . GLY A 1 89 ? -44.008 -6.694 36.010 1.00 53.78 89 GLY A O 1
ATOM 609 N N . ALA A 1 90 ? -42.905 -8.588 35.468 1.00 54.78 90 ALA A N 1
ATOM 610 C CA . ALA A 1 90 ? -42.057 -7.998 34.452 1.00 54.78 90 ALA A CA 1
ATOM 611 C C . ALA A 1 90 ? -42.915 -7.367 33.334 1.00 54.78 90 ALA A C 1
ATOM 613 O O . ALA A 1 90 ? -43.852 -8.011 32.850 1.00 54.78 90 ALA A O 1
ATOM 614 N N . PRO A 1 91 ? -42.619 -6.126 32.911 1.00 52.81 91 PRO A N 1
ATOM 615 C CA . PRO A 1 91 ? -43.330 -5.491 31.813 1.00 52.81 91 PRO A CA 1
ATOM 616 C C . PRO A 1 91 ? -43.042 -6.223 30.488 1.00 52.81 91 PRO A C 1
ATOM 618 O O . PRO A 1 91 ? -41.885 -6.543 30.195 1.00 52.81 91 PRO A O 1
ATOM 621 N N . PRO A 1 92 ? -44.066 -6.477 29.657 1.00 49.91 92 PRO A N 1
ATOM 622 C CA . PRO A 1 92 ? -43.885 -7.086 28.347 1.00 49.91 92 PRO A CA 1
ATOM 623 C C . PRO A 1 92 ? -43.219 -6.074 27.405 1.00 49.91 92 PRO A C 1
ATOM 625 O O . PRO A 1 92 ? -43.724 -4.972 27.206 1.00 49.91 92 PRO A O 1
ATOM 628 N N . GLY A 1 93 ? -42.066 -6.447 26.844 1.00 60.69 93 GLY A N 1
ATOM 629 C CA . GLY A 1 93 ? -41.278 -5.607 25.930 1.00 60.69 93 GLY A CA 1
ATOM 630 C C . GLY A 1 93 ? -39.825 -5.374 26.353 1.00 60.69 93 GLY A C 1
ATOM 631 O O . GLY A 1 93 ? -39.079 -4.730 25.620 1.00 60.69 93 GLY A O 1
ATOM 632 N N . MET A 1 94 ? -39.400 -5.898 27.506 1.00 56.38 94 MET A N 1
ATOM 633 C CA . MET A 1 94 ? -37.996 -5.869 27.915 1.00 56.38 94 MET A CA 1
ATOM 634 C C . MET A 1 94 ? -37.251 -7.043 27.264 1.00 56.38 94 MET A C 1
ATOM 636 O O . MET A 1 94 ? -37.516 -8.206 27.560 1.00 56.38 94 MET A O 1
ATOM 640 N N . ASP A 1 95 ? -36.366 -6.722 26.320 1.00 55.72 95 ASP A N 1
ATOM 641 C CA . ASP A 1 95 ? -35.584 -7.682 25.540 1.00 55.72 95 ASP A CA 1
ATOM 642 C C . ASP A 1 95 ? -34.758 -8.582 26.477 1.00 55.72 95 ASP A C 1
ATOM 644 O O . ASP A 1 95 ? -34.015 -8.081 27.325 1.00 55.72 95 ASP A O 1
ATOM 648 N N . LEU A 1 96 ? -34.881 -9.906 26.345 1.00 59.00 96 LEU A N 1
ATOM 649 C CA . LEU A 1 96 ? -34.243 -10.899 27.224 1.00 59.00 96 LEU A CA 1
ATOM 650 C C . LEU A 1 96 ? -32.709 -10.728 27.261 1.00 59.00 96 LEU A C 1
ATOM 652 O O . LEU A 1 96 ? -32.069 -11.022 28.273 1.00 59.00 96 LEU A O 1
ATOM 656 N N . ALA A 1 97 ? -32.125 -10.160 26.198 1.00 56.50 97 ALA A N 1
ATOM 657 C CA . ALA A 1 97 ? -30.707 -9.805 26.117 1.00 56.50 97 ALA A CA 1
ATOM 658 C C . ALA A 1 97 ? -30.277 -8.726 27.136 1.00 56.50 97 ALA A C 1
ATOM 660 O O . ALA A 1 97 ? -29.111 -8.665 27.521 1.00 56.50 97 ALA A O 1
ATOM 661 N N . SER A 1 98 ? -31.206 -7.885 27.600 1.00 56.56 98 SER A N 1
ATOM 662 C CA . SER A 1 98 ? -30.956 -6.865 28.629 1.00 56.56 98 SER A CA 1
ATOM 663 C C . SER A 1 98 ? -31.027 -7.412 30.058 1.00 56.56 98 SER A C 1
ATOM 665 O O . SER A 1 98 ? -30.464 -6.805 30.965 1.00 56.56 98 SER A O 1
ATOM 667 N N . MET A 1 99 ? -31.658 -8.574 30.254 1.00 54.81 99 MET A N 1
ATOM 668 C CA . MET A 1 99 ? -31.902 -9.162 31.575 1.00 54.81 99 MET A CA 1
ATOM 669 C C . MET A 1 99 ? -30.772 -10.100 32.033 1.00 54.81 99 MET A C 1
ATOM 671 O O . MET A 1 99 ? -30.566 -10.276 33.230 1.00 54.81 99 MET A O 1
ATOM 675 N N . PHE A 1 100 ? -30.001 -10.659 31.092 1.00 58.88 100 PHE A N 1
ATOM 676 C CA . PHE A 1 100 ? -28.813 -11.481 31.378 1.00 58.88 100 PHE A CA 1
ATOM 677 C C . PHE A 1 100 ? -27.493 -10.693 31.395 1.00 58.88 100 PHE A C 1
ATOM 679 O O . PHE A 1 100 ? -26.434 -11.256 31.677 1.00 58.88 100 PHE A O 1
ATOM 686 N N . GLY A 1 101 ? -27.542 -9.383 31.143 1.00 50.22 101 GLY A N 1
ATOM 687 C CA . GLY A 1 101 ? -26.428 -8.483 31.415 1.00 50.22 101 GLY A CA 1
ATOM 688 C C . GLY A 1 101 ? -26.342 -8.234 32.915 1.00 50.22 101 GLY A C 1
ATOM 689 O O . GLY A 1 101 ? -26.967 -7.303 33.415 1.00 50.22 101 GLY A O 1
ATOM 690 N N . GLY A 1 102 ? -25.596 -9.081 33.630 1.00 50.94 102 GLY A N 1
ATOM 691 C CA . GLY A 1 102 ? -25.258 -8.865 35.039 1.00 50.94 102 GLY A CA 1
ATOM 692 C C . GLY A 1 102 ? -24.665 -7.469 35.282 1.00 50.94 102 GLY A C 1
ATOM 693 O O . GLY A 1 102 ? -24.333 -6.776 34.319 1.00 50.94 102 GLY A O 1
ATOM 694 N N . PRO A 1 103 ? -24.517 -7.042 36.550 1.00 42.84 103 PRO A N 1
ATOM 695 C CA . PRO A 1 103 ? -24.013 -5.722 36.915 1.00 42.84 103 PRO A CA 1
ATOM 696 C C . PRO A 1 103 ? -22.543 -5.577 36.496 1.00 42.84 103 PRO A C 1
ATOM 698 O O . PRO A 1 103 ? -21.618 -5.664 37.300 1.00 42.84 103 PRO A O 1
ATOM 701 N N . GLN A 1 104 ? -22.318 -5.355 35.204 1.00 45.88 104 GLN A N 1
ATOM 702 C CA . GLN A 1 104 ? -21.159 -4.649 34.715 1.00 45.88 104 GLN A CA 1
ATOM 703 C C . GLN A 1 104 ? -21.208 -3.311 35.436 1.00 45.88 104 GLN A C 1
ATOM 705 O O . GLN A 1 104 ? -22.182 -2.562 35.315 1.00 45.88 104 GLN A O 1
ATOM 710 N N . GLY A 1 105 ? -20.172 -3.044 36.236 1.00 50.78 105 GLY A N 1
ATOM 711 C CA . GLY A 1 105 ? -19.930 -1.715 36.776 1.00 50.78 105 GLY A CA 1
ATOM 712 C C . GLY A 1 105 ? -20.013 -0.669 35.658 1.00 50.78 105 GLY A C 1
ATOM 713 O O . GLY A 1 105 ? -20.026 -1.038 34.484 1.00 50.78 105 GLY A O 1
ATOM 714 N N . PRO A 1 106 ? -20.080 0.627 35.989 1.00 39.59 106 PRO A N 1
ATOM 715 C CA . PRO A 1 106 ? -20.288 1.715 35.034 1.00 39.59 106 PRO A CA 1
ATOM 716 C C . PRO A 1 106 ? -19.072 1.918 34.104 1.00 39.59 106 PRO A C 1
ATOM 718 O O . PRO A 1 106 ? -18.455 2.974 34.058 1.00 39.59 106 PRO A O 1
ATOM 721 N N . GLY A 1 107 ? -18.713 0.892 33.336 1.00 45.22 107 GLY A N 1
ATOM 722 C CA . GLY A 1 107 ? -18.008 0.970 32.082 1.00 45.22 107 GLY A CA 1
ATOM 723 C C . GLY A 1 107 ? -19.028 1.462 31.080 1.00 45.22 107 GLY A C 1
ATOM 724 O O . GLY A 1 107 ? -19.885 0.715 30.611 1.00 45.22 107 GLY A O 1
ATOM 725 N N . VAL A 1 108 ? -18.968 2.767 30.848 1.00 45.09 108 VAL A N 1
ATOM 726 C CA . VAL A 1 108 ? -19.619 3.486 29.761 1.00 45.09 108 VAL A CA 1
ATOM 727 C C . VAL A 1 108 ? -19.729 2.553 28.556 1.00 45.09 108 VAL A C 1
ATOM 729 O O . VAL A 1 108 ? -18.718 2.201 27.952 1.00 45.09 108 VAL A O 1
ATOM 732 N N . LYS A 1 109 ? -20.955 2.130 28.211 1.00 49.09 109 LYS A N 1
ATOM 733 C CA . LYS A 1 109 ? -21.241 1.661 26.855 1.00 49.09 109 LYS A CA 1
ATOM 734 C C . LYS A 1 109 ? -20.888 2.845 25.969 1.00 49.09 109 LYS A C 1
ATOM 736 O O . LYS A 1 109 ? -21.698 3.761 25.827 1.00 49.09 109 LYS A O 1
ATOM 741 N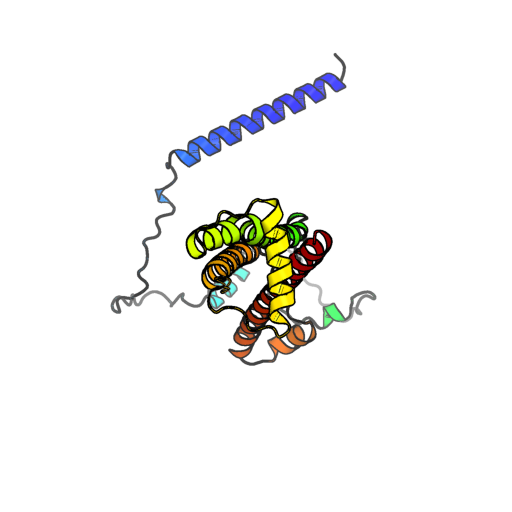 N . GLU A 1 110 ? -19.653 2.889 25.475 1.00 53.31 110 GLU A N 1
ATOM 742 C CA . GLU A 1 110 ? -19.243 3.851 24.468 1.00 53.31 110 GLU A CA 1
ATOM 743 C C . GLU A 1 110 ? -20.180 3.612 23.295 1.00 53.31 110 GLU A C 1
ATOM 745 O O . GLU A 1 110 ? -20.077 2.622 22.572 1.00 53.31 110 GLU A O 1
ATOM 750 N N . VAL A 1 111 ? -21.186 4.477 23.187 1.00 56.69 111 VAL A N 1
ATOM 751 C CA . VAL A 1 111 ? -22.110 4.506 22.065 1.00 56.69 111 VAL A CA 1
ATOM 752 C C . VAL A 1 111 ? -21.223 4.633 20.841 1.00 56.69 111 VAL A C 1
ATOM 754 O O . VAL A 1 111 ? -20.602 5.680 20.653 1.00 56.69 111 VAL A O 1
ATOM 757 N N . ALA A 1 112 ? -21.097 3.539 20.082 1.00 62.34 112 ALA A N 1
ATOM 758 C CA . ALA A 1 112 ? -20.187 3.430 18.954 1.00 62.34 112 ALA A CA 1
ATOM 759 C C . ALA A 1 112 ? -20.397 4.649 18.057 1.00 62.34 112 ALA A C 1
ATOM 761 O O . ALA A 1 112 ? -21.439 4.795 17.411 1.00 62.34 112 ALA A O 1
ATOM 762 N N . LYS A 1 113 ? -19.442 5.583 18.107 1.00 66.88 113 LYS A N 1
ATOM 763 C CA . LYS A 1 113 ? -19.582 6.865 17.429 1.00 66.88 113 LYS A CA 1
ATOM 764 C C . LYS A 1 113 ? -19.766 6.562 15.944 1.00 66.88 113 LYS A C 1
ATOM 766 O O . LYS A 1 113 ? -18.962 5.803 15.396 1.00 66.88 113 LYS A O 1
ATOM 771 N N . PRO A 1 114 ? -20.812 7.100 15.291 1.00 74.25 114 PRO A N 1
ATOM 772 C CA . PRO A 1 114 ? -21.085 6.776 13.903 1.00 74.25 114 PRO A CA 1
ATOM 773 C C . PRO A 1 114 ? -19.828 7.057 13.070 1.00 74.25 114 PRO A C 1
ATOM 775 O O . PRO A 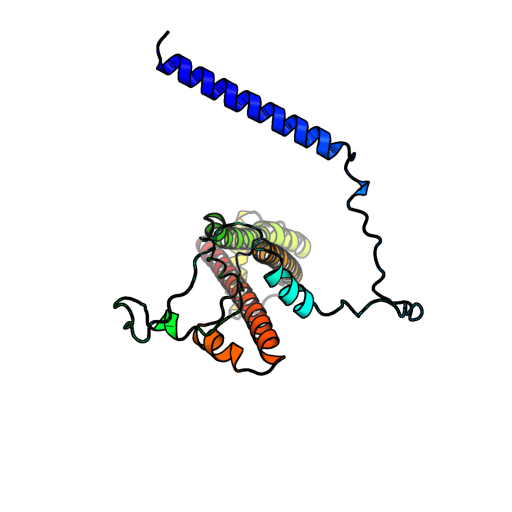1 114 ? -19.212 8.116 13.253 1.00 74.25 114 PRO A O 1
ATOM 778 N N . PRO A 1 115 ? -19.418 6.117 12.197 1.00 73.38 115 PRO A N 1
ATOM 779 C CA . PRO A 1 115 ? -18.180 6.243 11.448 1.00 73.38 115 PRO A CA 1
ATOM 780 C C . PRO A 1 115 ? -18.220 7.547 10.662 1.00 73.38 115 PRO A C 1
ATOM 782 O O . PRO A 1 115 ? -19.156 7.816 9.900 1.00 73.38 115 PRO A O 1
ATOM 785 N N . SER A 1 116 ? -17.210 8.387 10.877 1.00 85.38 116 SER A N 1
ATOM 786 C CA . SER A 1 116 ? -17.096 9.639 10.144 1.00 85.38 116 SER A CA 1
ATOM 787 C C . SER A 1 116 ? -16.983 9.325 8.650 1.00 85.38 116 SER A C 1
ATOM 789 O O . SER A 1 116 ? -16.403 8.315 8.248 1.00 85.38 116 SER A O 1
ATOM 791 N N . LYS A 1 117 ? -17.520 10.196 7.789 1.00 90.00 117 LYS A N 1
ATOM 792 C CA . LYS A 1 117 ? -17.351 10.051 6.330 1.00 90.00 117 LYS A CA 1
ATOM 793 C C . LYS A 1 117 ? -15.869 9.946 5.938 1.00 90.00 117 LYS A C 1
ATOM 795 O O . LYS A 1 117 ? -15.549 9.288 4.958 1.00 90.00 117 LYS A O 1
ATOM 800 N N . TRP A 1 118 ? -14.981 10.536 6.742 1.00 87.12 118 TRP A N 1
ATOM 801 C CA . TRP A 1 118 ? -13.533 10.459 6.573 1.00 87.12 118 TRP A CA 1
ATOM 802 C C . TRP A 1 118 ? -12.982 9.038 6.723 1.00 87.12 118 TRP A C 1
ATOM 804 O O . TRP A 1 118 ? -12.155 8.622 5.918 1.00 87.12 118 TRP A O 1
ATOM 814 N N . ALA A 1 119 ? -13.506 8.255 7.671 1.00 87.25 119 ALA A N 1
ATOM 815 C CA . ALA A 1 119 ? -13.108 6.858 7.845 1.00 87.25 119 ALA A CA 1
ATOM 816 C C . ALA A 1 119 ? -13.395 6.007 6.595 1.00 87.25 119 ALA A C 1
ATOM 818 O O . ALA A 1 119 ? -12.653 5.078 6.300 1.00 87.25 119 ALA A O 1
ATOM 819 N N . LYS A 1 120 ? -14.435 6.354 5.822 1.00 89.25 120 LYS A N 1
ATOM 820 C CA . LYS A 1 120 ? -14.762 5.669 4.560 1.00 89.25 120 LYS A CA 1
ATOM 821 C C . LYS A 1 120 ? -13.829 6.043 3.408 1.00 89.25 120 LYS A C 1
ATOM 823 O O . LYS A 1 120 ? -13.677 5.258 2.483 1.00 89.25 120 LYS A O 1
ATOM 828 N N . PHE A 1 121 ? -13.239 7.236 3.442 1.00 93.00 121 PHE A N 1
ATOM 829 C CA . PHE A 1 121 ? -12.349 7.719 2.383 1.00 93.00 121 PHE A CA 1
ATOM 830 C C . PHE A 1 121 ? -10.909 7.235 2.564 1.00 93.00 121 PHE A C 1
ATOM 832 O O . PHE A 1 121 ? -10.166 7.086 1.601 1.00 93.00 121 PHE A O 1
ATOM 839 N N . LEU A 1 122 ? -10.526 6.948 3.804 1.00 90.62 122 LEU A N 1
ATOM 840 C CA . LEU A 1 122 ? -9.182 6.528 4.163 1.00 90.62 122 LEU A CA 1
ATOM 841 C C . LEU A 1 122 ? -8.653 5.302 3.379 1.00 90.62 122 LEU A C 1
ATOM 843 O O . LEU A 1 122 ? -7.544 5.411 2.858 1.00 90.62 122 LEU A O 1
ATOM 847 N N . PRO A 1 123 ? -9.402 4.195 3.187 1.00 90.56 123 PRO A N 1
ATOM 848 C CA . PRO A 1 123 ? -8.918 3.076 2.367 1.00 90.56 123 PRO A CA 1
ATOM 849 C C . PRO A 1 123 ? -8.667 3.468 0.902 1.00 90.56 123 PRO A C 1
ATOM 851 O O . PRO A 1 123 ? -7.762 2.940 0.265 1.00 90.56 123 PRO A O 1
ATOM 854 N N . PHE A 1 124 ? -9.418 4.434 0.365 1.00 94.00 124 PHE A N 1
ATOM 855 C CA . PHE A 1 124 ? -9.189 4.931 -0.992 1.00 94.00 124 PHE A CA 1
ATOM 856 C C . PHE A 1 124 ? -7.892 5.742 -1.089 1.00 94.00 124 PHE A C 1
ATOM 858 O O . PHE A 1 124 ? -7.138 5.587 -2.046 1.00 94.00 124 PHE A O 1
ATOM 865 N N . VAL A 1 125 ? -7.609 6.578 -0.083 1.00 93.38 125 VAL A N 1
ATOM 866 C CA . VAL A 1 125 ? -6.334 7.311 0.011 1.00 93.38 125 VAL A CA 1
ATOM 867 C C . VAL A 1 125 ? -5.160 6.340 0.084 1.00 93.38 125 VAL A C 1
ATOM 869 O O . VAL A 1 125 ? -4.152 6.564 -0.580 1.00 93.38 125 VAL A O 1
ATOM 872 N N . HIS A 1 126 ? -5.311 5.259 0.851 1.00 93.62 126 HIS A N 1
ATOM 873 C CA . HIS A 1 126 ? -4.306 4.206 0.980 1.00 93.62 126 HIS A CA 1
ATOM 874 C C . HIS A 1 126 ? -3.998 3.560 -0.373 1.00 93.62 126 HIS A C 1
ATOM 876 O O . HIS A 1 126 ? -2.864 3.622 -0.846 1.00 93.62 126 HIS A O 1
ATOM 882 N N . LEU A 1 127 ? -5.033 3.056 -1.053 1.00 94.50 127 LEU A N 1
ATOM 883 C CA . LEU A 1 127 ? -4.905 2.446 -2.377 1.00 94.50 127 LEU A CA 1
ATOM 884 C C . LEU A 1 127 ? -4.260 3.405 -3.388 1.00 94.50 127 LEU A C 1
ATOM 886 O O . LEU A 1 127 ? -3.345 3.022 -4.119 1.00 94.50 127 LEU A O 1
ATOM 890 N N . LEU A 1 128 ? -4.706 4.665 -3.410 1.00 96.38 128 LEU A N 1
ATOM 891 C CA . LEU A 1 128 ? -4.161 5.685 -4.302 1.00 96.38 128 LEU A CA 1
ATOM 892 C C . LEU A 1 128 ? -2.679 5.962 -4.016 1.00 96.38 128 LEU A C 1
ATOM 894 O O . LEU A 1 128 ? -1.911 6.150 -4.960 1.00 96.38 128 LEU A O 1
ATOM 898 N N . ALA A 1 129 ? -2.265 5.982 -2.748 1.00 96.56 129 ALA A N 1
ATOM 899 C CA . ALA A 1 129 ? -0.872 6.189 -2.363 1.00 96.56 129 ALA A CA 1
ATOM 900 C C . ALA A 1 129 ? 0.019 5.023 -2.821 1.00 96.56 129 ALA A C 1
ATOM 902 O O . ALA A 1 129 ? 1.059 5.266 -3.437 1.00 96.56 129 ALA A O 1
ATOM 903 N N . VAL A 1 130 ? -0.419 3.777 -2.607 1.00 96.25 130 VAL A N 1
ATOM 904 C CA . VAL A 1 130 ? 0.292 2.571 -3.072 1.00 96.25 130 VAL A CA 1
ATOM 905 C C . VAL A 1 130 ? 0.423 2.574 -4.597 1.00 96.25 130 VAL A C 1
ATOM 907 O O . VAL A 1 130 ? 1.510 2.357 -5.134 1.00 96.25 130 VAL A O 1
ATOM 910 N N . TRP A 1 131 ? -0.653 2.899 -5.316 1.00 96.56 131 TRP A N 1
ATOM 911 C CA . TRP A 1 131 ? -0.641 2.960 -6.780 1.00 96.56 131 TRP A CA 1
ATOM 912 C C . TRP A 1 131 ? 0.194 4.122 -7.321 1.00 96.56 131 TRP A C 1
ATOM 914 O O . TRP A 1 131 ? 0.867 3.973 -8.340 1.00 96.56 131 TRP A O 1
ATOM 924 N N . SER A 1 132 ? 0.206 5.263 -6.632 1.00 97.19 132 SER A N 1
ATOM 925 C CA . SER A 1 132 ? 1.068 6.394 -6.989 1.00 97.19 132 SER A CA 1
ATOM 926 C C . SER A 1 132 ? 2.544 6.051 -6.788 1.00 97.19 132 SER A C 1
ATOM 928 O O . SER A 1 132 ? 3.362 6.384 -7.645 1.00 97.19 132 SER A O 1
ATOM 930 N N . LEU A 1 133 ? 2.891 5.342 -5.705 1.00 96.38 133 LEU A N 1
ATOM 931 C CA . LEU A 1 133 ? 4.247 4.839 -5.476 1.00 96.38 133 LEU A CA 1
ATOM 932 C C . LEU A 1 133 ? 4.653 3.850 -6.575 1.00 96.38 133 LEU A C 1
ATOM 934 O O . LEU A 1 133 ? 5.725 3.994 -7.162 1.00 96.38 133 LEU A O 1
ATOM 938 N N . LEU A 1 134 ? 3.784 2.888 -6.896 1.00 95.56 134 LEU A N 1
ATOM 939 C CA . LEU A 1 134 ? 4.012 1.938 -7.984 1.00 95.56 134 LEU A CA 1
ATOM 940 C C . LEU A 1 134 ? 4.237 2.666 -9.317 1.00 95.56 134 LEU A C 1
ATOM 942 O O . LEU A 1 134 ? 5.239 2.423 -9.987 1.00 95.56 134 LEU A O 1
ATOM 946 N N . GLY A 1 135 ? 3.350 3.595 -9.678 1.00 95.12 135 GLY A N 1
ATOM 947 C CA . GLY A 1 135 ? 3.461 4.389 -10.901 1.00 95.12 135 GLY A CA 1
ATOM 948 C C . GLY A 1 135 ? 4.747 5.215 -10.950 1.00 95.12 135 GLY A C 1
ATOM 949 O O . GLY A 1 135 ? 5.422 5.235 -11.978 1.00 95.12 135 GLY A O 1
ATOM 950 N N . TYR A 1 136 ? 5.141 5.836 -9.835 1.00 95.44 136 TYR A N 1
ATOM 951 C CA . TYR A 1 136 ? 6.412 6.553 -9.730 1.00 95.44 136 TYR A CA 1
ATOM 952 C C . TYR A 1 136 ? 7.608 5.636 -10.018 1.00 95.44 136 TYR A C 1
ATOM 954 O O . TYR A 1 136 ? 8.502 5.993 -10.791 1.00 95.44 136 TYR A O 1
ATOM 962 N N . PHE A 1 137 ? 7.611 4.433 -9.440 1.00 94.19 137 PHE A N 1
ATOM 963 C CA . PHE A 1 137 ? 8.693 3.477 -9.642 1.00 94.19 137 PHE A CA 1
ATOM 964 C C . PHE A 1 137 ? 8.766 2.967 -11.078 1.00 94.19 137 PHE A C 1
ATOM 966 O O . PHE A 1 137 ? 9.846 2.942 -11.666 1.00 94.19 137 PHE A O 1
ATOM 973 N N . VAL A 1 138 ? 7.616 2.621 -11.649 1.00 91.94 138 VAL A N 1
ATOM 974 C CA . VAL A 1 138 ? 7.497 2.101 -13.014 1.00 91.94 138 VAL A CA 1
ATOM 975 C C . VAL A 1 138 ? 7.890 3.148 -14.056 1.00 91.94 138 VAL A C 1
ATOM 977 O O . VAL A 1 138 ? 8.599 2.823 -15.005 1.00 91.94 138 VAL A O 1
ATOM 980 N N . LEU A 1 139 ? 7.439 4.396 -13.892 1.00 91.88 139 LEU A N 1
ATOM 981 C CA . LEU A 1 139 ? 7.578 5.435 -14.916 1.00 91.88 139 LEU A CA 1
ATOM 982 C C . LEU A 1 139 ? 8.847 6.282 -14.772 1.00 91.88 139 LEU A C 1
ATOM 984 O O . LEU A 1 139 ? 9.323 6.812 -15.771 1.00 91.88 139 LEU A O 1
ATOM 988 N N . PHE A 1 140 ? 9.391 6.437 -13.560 1.00 92.25 140 PHE A N 1
ATOM 989 C CA . PHE A 1 140 ? 10.504 7.364 -13.311 1.00 92.25 140 PHE A CA 1
ATOM 990 C C . PHE A 1 140 ? 11.730 6.708 -12.687 1.00 92.25 140 PHE A C 1
ATOM 992 O O . PHE A 1 140 ? 12.848 7.046 -13.075 1.00 92.25 140 PHE A O 1
ATOM 999 N N . PHE A 1 141 ? 11.559 5.816 -11.709 1.00 91.81 141 PHE A N 1
ATOM 1000 C CA . PHE A 1 141 ? 12.705 5.220 -11.014 1.00 91.81 141 PHE A CA 1
ATOM 1001 C C . PHE A 1 141 ? 13.395 4.155 -11.868 1.00 91.81 141 PHE A C 1
ATOM 1003 O O . PHE A 1 141 ? 14.608 4.202 -12.068 1.00 91.81 141 PHE A O 1
ATOM 1010 N N . GLU A 1 142 ? 12.619 3.219 -12.407 1.00 89.69 142 GLU A N 1
ATOM 1011 C CA . GLU A 1 142 ? 13.134 2.102 -13.193 1.00 89.69 142 GLU A CA 1
ATOM 1012 C C . GLU A 1 142 ? 13.896 2.554 -14.458 1.00 89.69 142 GLU A C 1
ATOM 1014 O O . GLU A 1 142 ? 15.012 2.057 -14.656 1.00 89.69 142 GLU A O 1
ATOM 1019 N N . PRO A 1 143 ? 13.425 3.560 -15.231 1.00 89.31 143 PRO A N 1
ATOM 1020 C CA . PRO A 1 143 ? 14.164 4.055 -16.393 1.00 89.31 143 PRO A CA 1
ATOM 1021 C C . PRO A 1 143 ? 15.491 4.716 -16.025 1.00 89.31 143 PRO A C 1
ATOM 1023 O O . PRO A 1 143 ? 16.480 4.539 -16.731 1.00 89.31 143 PRO A O 1
ATOM 1026 N N . LYS A 1 144 ? 15.546 5.440 -14.897 1.00 89.50 144 LYS A N 1
ATOM 1027 C CA . LYS A 1 144 ? 16.784 6.076 -14.418 1.00 89.50 144 LYS A CA 1
ATOM 1028 C C . LYS A 1 144 ? 17.832 5.040 -14.032 1.00 89.50 144 LYS A C 1
ATOM 1030 O O . LYS A 1 144 ? 18.985 5.169 -14.426 1.00 89.50 144 LYS A O 1
ATOM 1035 N N . VAL A 1 145 ? 17.428 4.010 -13.285 1.00 87.38 145 VAL A N 1
ATOM 1036 C CA . VAL A 1 145 ? 18.323 2.911 -12.885 1.00 87.38 145 VAL A CA 1
ATOM 1037 C C . VAL A 1 145 ? 18.789 2.115 -14.102 1.00 87.38 145 VAL A C 1
ATOM 1039 O O . VAL A 1 145 ? 19.929 1.663 -14.159 1.00 87.38 145 VAL A O 1
ATOM 1042 N N . TYR A 1 146 ? 17.926 1.952 -15.101 1.00 84.94 146 TYR A N 1
ATOM 1043 C CA . TYR A 1 146 ? 18.314 1.297 -16.341 1.00 84.94 146 TYR A CA 1
ATOM 1044 C C . TYR A 1 146 ? 19.302 2.111 -17.158 1.00 84.94 146 TYR A C 1
ATOM 1046 O O . TYR A 1 146 ? 20.284 1.545 -17.627 1.00 84.94 146 TYR A O 1
ATOM 1054 N N . ALA A 1 147 ? 19.075 3.415 -17.316 1.00 87.94 147 ALA A N 1
ATOM 1055 C CA . ALA A 1 147 ? 19.978 4.283 -18.062 1.00 87.94 147 ALA A CA 1
ATOM 1056 C C . ALA A 1 147 ? 21.386 4.275 -17.446 1.00 87.94 147 ALA A C 1
ATOM 1058 O O . ALA A 1 147 ? 22.373 4.154 -18.167 1.00 87.94 147 ALA A O 1
ATOM 1059 N N . THR A 1 148 ? 21.494 4.291 -16.111 1.00 87.94 148 THR A N 1
ATOM 1060 C CA . THR A 1 148 ? 22.798 4.198 -15.436 1.00 87.94 148 THR A CA 1
ATOM 1061 C C . THR A 1 148 ? 23.452 2.821 -15.569 1.00 87.94 148 THR A C 1
ATOM 1063 O O . THR A 1 148 ? 24.674 2.743 -15.656 1.00 87.94 148 THR A O 1
ATOM 1066 N N . ALA A 1 149 ? 22.671 1.736 -15.593 1.00 85.25 149 ALA A N 1
ATOM 1067 C CA . ALA A 1 149 ? 23.198 0.373 -15.691 1.00 85.25 149 ALA A CA 1
ATOM 1068 C C . ALA A 1 149 ? 23.544 -0.063 -17.128 1.00 85.25 149 ALA A C 1
ATOM 1070 O O . ALA A 1 149 ? 24.481 -0.839 -17.328 1.00 85.25 149 ALA A O 1
ATOM 1071 N N . SER A 1 150 ? 22.774 0.391 -18.119 1.00 83.62 150 SER A N 1
ATOM 1072 C CA . SER A 1 150 ? 22.926 0.020 -19.533 1.00 83.62 150 SER A CA 1
ATOM 1073 C C . SER A 1 150 ? 23.787 1.004 -20.324 1.00 83.62 150 SER A C 1
ATOM 1075 O O . SER A 1 150 ? 24.399 0.596 -21.306 1.00 83.62 150 SER A O 1
ATOM 1077 N N . GLY A 1 151 ? 23.861 2.267 -19.892 1.00 84.00 151 GLY A N 1
ATOM 1078 C CA . GLY A 1 151 ? 24.476 3.356 -20.654 1.00 84.00 151 GLY A CA 1
ATOM 1079 C C . GLY A 1 151 ? 23.585 3.921 -21.768 1.00 84.00 151 GLY A C 1
ATOM 1080 O O . GLY A 1 151 ? 23.971 4.914 -22.376 1.00 84.00 151 GLY A O 1
ATOM 1081 N N . ASP A 1 152 ? 22.403 3.337 -22.002 1.00 82.88 152 ASP A N 1
ATOM 1082 C CA . ASP A 1 152 ? 21.446 3.772 -23.021 1.00 82.88 152 ASP A CA 1
ATOM 1083 C C . ASP A 1 152 ? 20.246 4.482 -22.380 1.00 82.88 152 ASP A C 1
ATOM 1085 O O . ASP A 1 152 ? 19.549 3.937 -21.517 1.00 82.88 152 ASP A O 1
ATOM 1089 N N . GLU A 1 153 ? 19.951 5.696 -22.845 1.00 81.50 153 GLU A N 1
ATOM 1090 C CA . GLU A 1 153 ? 18.719 6.389 -22.478 1.00 81.50 153 GLU A CA 1
ATOM 1091 C C . GLU A 1 153 ? 17.536 5.802 -23.255 1.00 81.50 153 GLU A C 1
ATOM 1093 O O . GLU A 1 153 ? 17.429 5.931 -24.477 1.00 81.50 153 GLU A O 1
ATOM 1098 N N . LEU A 1 154 ? 16.613 5.153 -22.540 1.00 77.56 154 LEU A N 1
ATOM 1099 C CA . LEU A 1 154 ? 15.368 4.693 -23.145 1.00 77.56 154 LEU A CA 1
ATOM 1100 C C . LEU A 1 154 ? 14.454 5.895 -23.429 1.00 77.56 154 LEU A C 1
ATOM 1102 O O . LEU A 1 154 ? 14.150 6.657 -22.507 1.00 77.56 154 LEU A O 1
ATOM 1106 N N . PRO A 1 155 ? 13.926 6.045 -24.658 1.00 79.19 155 PRO A N 1
ATOM 1107 C CA . PRO A 1 155 ? 12.859 7.003 -24.910 1.00 79.19 155 PRO A CA 1
ATOM 1108 C C . PRO A 1 155 ? 11.633 6.654 -24.056 1.00 79.19 155 PRO A C 1
ATOM 1110 O O . PRO A 1 155 ? 11.376 5.484 -23.774 1.00 79.19 155 PRO A O 1
ATOM 1113 N N . VAL A 1 156 ? 10.833 7.657 -23.678 1.00 73.44 156 VAL A N 1
ATOM 1114 C CA . VAL A 1 156 ? 9.664 7.497 -22.781 1.00 73.44 156 VAL A CA 1
ATOM 1115 C C . VAL A 1 156 ? 8.702 6.397 -23.264 1.00 73.44 156 VAL A C 1
ATOM 1117 O O . VAL A 1 156 ? 8.187 5.619 -22.464 1.00 73.44 156 VAL A O 1
ATOM 1120 N N . HIS A 1 157 ? 8.522 6.259 -24.581 1.00 75.75 157 HIS A N 1
ATOM 1121 C CA . HIS A 1 157 ? 7.699 5.202 -25.186 1.00 75.75 157 HIS A CA 1
ATOM 1122 C C . HIS A 1 157 ? 8.303 3.788 -25.052 1.00 75.75 157 HIS A C 1
ATOM 1124 O O . HIS A 1 157 ? 7.579 2.796 -25.092 1.00 75.75 157 HIS A O 1
ATOM 1130 N N . GLY A 1 158 ? 9.619 3.680 -24.860 1.00 84.75 158 GLY A N 1
ATOM 1131 C CA . GLY A 1 158 ? 10.341 2.421 -24.669 1.00 84.75 158 GLY A CA 1
ATOM 1132 C C . GLY A 1 158 ? 10.196 1.821 -23.268 1.00 84.75 158 GLY A C 1
ATOM 1133 O O . GLY A 1 158 ? 10.377 0.613 -23.114 1.00 84.75 158 GLY A O 1
ATOM 1134 N N . VAL A 1 159 ? 9.816 2.623 -22.264 1.00 86.94 159 VAL A N 1
ATOM 1135 C CA . VAL A 1 159 ? 9.678 2.168 -20.868 1.00 86.94 159 VAL A CA 1
ATOM 1136 C C . VAL A 1 159 ? 8.608 1.085 -20.753 1.00 86.94 159 VAL A C 1
ATOM 1138 O O . VAL A 1 159 ? 8.888 -0.014 -20.284 1.00 86.94 159 VAL A O 1
ATOM 1141 N N . LEU A 1 160 ? 7.396 1.342 -21.253 1.00 87.94 160 LEU A N 1
ATOM 1142 C CA . LEU A 1 160 ? 6.316 0.348 -21.232 1.00 87.94 160 LEU A CA 1
ATOM 1143 C C . LEU A 1 160 ? 6.703 -0.910 -22.014 1.00 87.94 160 LEU A C 1
ATOM 1145 O O . LEU A 1 160 ? 6.505 -2.027 -21.540 1.00 87.94 160 LEU A O 1
ATOM 1149 N N . ARG A 1 161 ? 7.343 -0.747 -23.176 1.00 86.69 161 ARG A N 1
ATOM 1150 C CA . ARG A 1 161 ? 7.786 -1.880 -23.989 1.00 86.69 161 ARG A CA 1
ATOM 1151 C C . ARG A 1 161 ? 8.736 -2.792 -23.209 1.00 86.69 161 ARG A C 1
ATOM 1153 O O . ARG A 1 161 ? 8.570 -4.012 -23.248 1.00 86.69 161 ARG A O 1
ATOM 1160 N N . ARG A 1 162 ? 9.663 -2.224 -22.430 1.00 84.44 162 ARG A N 1
ATOM 1161 C CA . ARG A 1 162 ? 10.568 -2.976 -21.550 1.00 84.44 162 ARG A CA 1
ATOM 1162 C C . ARG A 1 162 ? 9.817 -3.823 -20.523 1.00 84.44 162 ARG A C 1
ATOM 1164 O O . ARG A 1 162 ? 10.130 -5.003 -20.396 1.00 84.44 162 ARG A O 1
ATOM 1171 N N . TRP A 1 163 ? 8.806 -3.279 -19.851 1.00 86.94 163 TRP A N 1
ATOM 1172 C CA . TRP A 1 163 ? 8.001 -4.043 -18.888 1.00 86.94 163 TRP A CA 1
ATOM 1173 C C . TRP A 1 163 ? 7.313 -5.259 -19.524 1.00 86.94 163 TRP A C 1
ATOM 1175 O O . TRP A 1 163 ? 7.270 -6.331 -18.917 1.00 86.94 163 TRP A O 1
ATOM 1185 N N . SER A 1 164 ? 6.865 -5.147 -20.778 1.00 87.19 164 SER A N 1
ATOM 1186 C CA . SER A 1 164 ? 6.333 -6.304 -21.514 1.00 87.19 164 SER A CA 1
ATOM 1187 C C . SER A 1 164 ? 7.411 -7.354 -21.839 1.00 87.19 164 SER A C 1
ATOM 1189 O O . SER A 1 164 ? 7.142 -8.554 -21.763 1.00 87.19 164 SER A O 1
ATOM 1191 N N . TYR A 1 165 ? 8.644 -6.927 -22.145 1.00 82.88 165 TYR A N 1
ATOM 1192 C CA . TYR A 1 165 ? 9.774 -7.836 -22.355 1.00 82.88 165 TYR A CA 1
ATOM 1193 C C . TYR A 1 165 ? 10.188 -8.539 -21.063 1.00 82.88 165 TYR A C 1
ATOM 1195 O O . TYR A 1 165 ? 10.457 -9.735 -21.105 1.00 82.88 165 TYR A O 1
ATOM 1203 N N . LEU A 1 166 ? 10.189 -7.842 -19.922 1.00 81.62 166 LEU A N 1
ATOM 1204 C CA . LEU A 1 166 ? 10.464 -8.441 -18.611 1.00 81.62 166 LEU A CA 1
ATOM 1205 C C . LEU A 1 166 ? 9.443 -9.532 -18.273 1.00 81.62 166 LEU A C 1
ATOM 1207 O O . LEU A 1 166 ? 9.822 -10.626 -17.857 1.00 81.62 166 LEU A O 1
ATOM 1211 N N . ALA A 1 167 ? 8.161 -9.266 -18.526 1.00 82.38 167 ALA A N 1
ATOM 1212 C CA . ALA A 1 167 ? 7.098 -10.236 -18.292 1.00 82.38 167 ALA A CA 1
ATOM 1213 C C . ALA A 1 167 ? 7.227 -11.486 -19.177 1.00 82.38 167 ALA A C 1
ATOM 1215 O O . ALA A 1 167 ? 7.029 -12.601 -18.701 1.00 82.38 167 ALA A O 1
ATOM 1216 N N . ARG A 1 168 ? 7.588 -11.319 -20.457 1.00 79.75 168 ARG A N 1
ATOM 1217 C CA . ARG A 1 168 ? 7.778 -12.443 -21.393 1.00 79.75 168 ARG A CA 1
ATOM 1218 C C . ARG A 1 168 ? 9.099 -13.187 -21.164 1.00 79.75 168 ARG A C 1
ATOM 1220 O O . ARG A 1 168 ? 9.140 -14.402 -21.311 1.00 79.75 168 ARG A O 1
ATOM 1227 N N . GLY A 1 169 ? 10.162 -12.480 -20.782 1.00 68.25 169 GLY A N 1
ATOM 1228 C CA . GLY A 1 169 ? 11.475 -13.057 -20.479 1.00 68.25 169 GLY A CA 1
ATOM 1229 C C . GLY A 1 169 ? 11.461 -13.945 -19.234 1.00 68.25 169 GLY A C 1
ATOM 1230 O O . GLY A 1 169 ? 12.125 -14.977 -19.213 1.00 68.25 169 GLY A O 1
ATOM 1231 N N . ALA A 1 170 ? 10.624 -13.618 -18.245 1.00 59.78 170 ALA A N 1
ATOM 1232 C CA . ALA A 1 170 ? 10.418 -14.445 -17.055 1.00 59.78 170 ALA A CA 1
ATOM 1233 C C . ALA A 1 170 ? 9.818 -15.839 -17.354 1.00 59.78 170 ALA A C 1
ATOM 1235 O O . ALA A 1 170 ? 9.897 -16.727 -16.510 1.00 59.78 170 ALA A O 1
ATOM 1236 N N . ALA A 1 171 ? 9.255 -16.063 -18.549 1.00 59.16 171 ALA A N 1
ATOM 1237 C CA . ALA A 1 171 ? 8.575 -17.303 -18.931 1.00 59.16 171 ALA A CA 1
ATOM 1238 C C . ALA A 1 171 ? 9.493 -18.403 -19.519 1.00 59.16 171 ALA A C 1
ATOM 1240 O O . ALA A 1 171 ? 8.988 -19.351 -20.116 1.00 59.16 171 ALA A O 1
ATOM 1241 N N . GLY A 1 172 ? 10.820 -18.312 -19.353 1.00 53.25 172 GLY A N 1
ATOM 1242 C CA . GLY A 1 172 ? 11.742 -19.420 -19.669 1.00 53.25 172 GLY A CA 1
ATOM 1243 C C . GLY A 1 172 ? 12.874 -19.113 -20.652 1.00 53.25 172 GLY A C 1
ATOM 1244 O O . GLY A 1 172 ? 13.551 -20.037 -21.097 1.00 53.25 172 GLY A O 1
ATOM 1245 N N . VAL A 1 173 ? 13.121 -17.843 -20.983 1.00 56.78 173 VAL A N 1
ATOM 1246 C CA . VAL A 1 173 ? 14.326 -17.437 -21.723 1.00 56.78 173 VAL A CA 1
ATOM 1247 C C . VAL A 1 173 ? 15.358 -16.971 -20.703 1.00 56.78 173 VAL A C 1
ATOM 1249 O O . VAL A 1 173 ? 15.030 -16.169 -19.835 1.00 56.78 173 VAL A O 1
ATOM 1252 N N . SER A 1 174 ? 16.589 -17.485 -20.781 1.00 53.84 174 SER A N 1
ATOM 1253 C CA . SER A 1 174 ? 17.702 -17.113 -19.899 1.00 53.84 174 SER A CA 1
ATOM 1254 C C . SER A 1 174 ? 17.838 -15.592 -19.831 1.00 53.84 174 SER A C 1
ATOM 1256 O O . SER A 1 174 ? 18.329 -14.957 -20.768 1.00 53.84 174 SER A O 1
ATOM 1258 N N . VAL A 1 175 ? 17.348 -15.010 -18.739 1.00 56.50 175 VAL A N 1
ATOM 1259 C CA . VAL A 1 175 ? 17.391 -13.572 -18.502 1.00 56.50 175 VAL A CA 1
ATOM 1260 C C . VAL A 1 175 ? 18.870 -13.197 -18.385 1.00 56.50 175 VAL A C 1
ATOM 1262 O O . VAL A 1 175 ? 19.559 -13.780 -17.546 1.00 56.50 175 VAL A O 1
ATOM 1265 N N . PRO A 1 176 ? 19.399 -12.283 -19.223 1.00 58.66 176 PRO A N 1
ATOM 1266 C CA . PRO A 1 176 ? 20.776 -11.836 -19.083 1.00 58.66 176 PRO A CA 1
ATOM 1267 C C . PRO A 1 176 ? 20.980 -11.333 -17.655 1.00 58.66 176 PRO A C 1
ATOM 1269 O O . PRO A 1 176 ? 20.157 -10.572 -17.154 1.00 58.66 176 PRO A O 1
ATOM 1272 N N . GLU A 1 177 ? 22.084 -11.718 -17.019 1.00 59.47 177 GLU A N 1
ATOM 1273 C CA . GLU A 1 177 ? 22.422 -11.419 -15.615 1.00 59.47 177 GLU A CA 1
ATOM 1274 C C . GLU A 1 177 ? 22.349 -9.913 -15.263 1.00 59.47 177 GLU A C 1
ATOM 1276 O O . GLU A 1 177 ? 22.235 -9.531 -14.103 1.00 59.47 177 GLU A O 1
ATOM 1281 N N . LYS A 1 178 ? 22.344 -9.037 -16.279 1.00 59.44 178 LYS A N 1
ATOM 1282 C CA . LYS A 1 178 ? 22.188 -7.578 -16.165 1.00 59.44 178 LYS A CA 1
ATOM 1283 C C . LYS A 1 178 ? 20.741 -7.073 -16.086 1.00 59.44 178 LYS A C 1
ATOM 1285 O O . LYS A 1 178 ? 20.535 -5.884 -15.857 1.00 59.44 178 LYS A O 1
ATOM 1290 N N . VAL A 1 179 ? 19.732 -7.923 -16.261 1.00 60.28 179 VAL A N 1
ATOM 1291 C CA . VAL A 1 179 ? 18.312 -7.536 -16.196 1.00 60.28 179 VAL A CA 1
ATOM 1292 C C . VAL A 1 179 ? 17.766 -7.824 -14.795 1.00 60.28 179 VAL A C 1
ATOM 1294 O O . VAL A 1 179 ? 16.790 -8.544 -14.608 1.00 60.28 179 VAL A O 1
ATOM 1297 N N . VAL A 1 180 ? 18.418 -7.264 -13.777 1.00 60.09 180 VAL A N 1
ATOM 1298 C CA . VAL A 1 180 ? 17.922 -7.331 -12.400 1.00 60.09 180 VAL A CA 1
ATOM 1299 C C . VAL A 1 180 ? 17.145 -6.053 -12.125 1.00 60.09 180 VAL A C 1
ATOM 1301 O O . VAL A 1 180 ? 17.716 -4.970 -11.995 1.00 60.09 180 VAL A O 1
ATOM 1304 N N . VAL A 1 181 ? 15.819 -6.166 -12.046 1.00 66.25 181 VAL A N 1
ATOM 1305 C CA . VAL A 1 181 ? 14.998 -5.105 -11.456 1.00 66.25 181 VAL A CA 1
ATOM 1306 C C . VAL A 1 181 ? 15.421 -5.002 -9.994 1.00 66.25 181 VAL A C 1
ATOM 1308 O O . VAL A 1 181 ? 15.281 -5.961 -9.236 1.00 66.25 181 VAL A O 1
ATOM 1311 N N . GLN A 1 182 ? 15.988 -3.864 -9.592 1.00 72.44 182 GLN A N 1
ATOM 1312 C CA . GLN A 1 182 ? 16.383 -3.645 -8.204 1.00 72.44 182 GLN A CA 1
ATOM 1313 C C . GLN A 1 182 ? 15.121 -3.562 -7.334 1.00 72.44 182 GLN A C 1
ATOM 1315 O O . GLN A 1 182 ? 14.528 -2.498 -7.178 1.00 72.44 182 GLN A O 1
ATOM 1320 N N . GLY A 1 183 ? 14.693 -4.696 -6.775 1.00 73.81 183 GLY A N 1
ATOM 1321 C CA . GLY A 1 183 ? 13.541 -4.758 -5.870 1.00 73.81 183 GLY A CA 1
ATOM 1322 C C . GLY A 1 183 ? 13.814 -4.127 -4.501 1.00 73.81 183 GLY A C 1
ATOM 1323 O O . GLY A 1 183 ? 12.887 -3.659 -3.846 1.00 73.81 183 GLY A O 1
ATOM 1324 N N . ALA A 1 184 ? 15.086 -4.065 -4.083 1.00 79.69 184 ALA A N 1
ATOM 1325 C CA . ALA A 1 184 ? 15.465 -3.616 -2.745 1.00 79.69 184 ALA A CA 1
ATOM 1326 C C . ALA A 1 184 ? 15.046 -2.164 -2.437 1.00 79.69 184 ALA A C 1
ATOM 1328 O O . ALA A 1 184 ? 14.411 -1.967 -1.404 1.00 79.69 184 ALA A O 1
ATOM 1329 N N . PRO A 1 185 ? 15.300 -1.150 -3.293 1.00 87.69 185 PRO A N 1
ATOM 1330 C CA . PRO A 1 185 ? 14.833 0.208 -3.024 1.00 87.69 185 PRO A CA 1
ATOM 1331 C C . PRO A 1 185 ? 13.309 0.271 -2.907 1.00 87.69 185 PRO A C 1
ATOM 1333 O O . PRO A 1 185 ? 12.802 0.767 -1.907 1.00 87.69 185 PRO A O 1
ATOM 1336 N N . PHE A 1 186 ? 12.580 -0.292 -3.879 1.00 90.38 186 PHE A N 1
ATOM 1337 C CA . PHE A 1 186 ? 11.115 -0.266 -3.904 1.00 90.38 186 PHE A CA 1
ATOM 1338 C C . PHE A 1 186 ? 10.501 -0.842 -2.627 1.00 90.38 186 PHE A C 1
ATOM 1340 O O . PHE A 1 186 ? 9.628 -0.213 -2.032 1.00 90.38 186 PHE A O 1
ATOM 1347 N N . PHE A 1 187 ? 11.004 -1.994 -2.179 1.00 91.69 187 PHE A N 1
ATOM 1348 C CA . PHE A 1 187 ? 10.554 -2.634 -0.949 1.00 91.69 187 PHE A CA 1
ATOM 1349 C C . PHE A 1 187 ? 10.670 -1.698 0.260 1.00 91.69 187 PHE A C 1
ATOM 1351 O O . PHE A 1 187 ? 9.707 -1.548 1.007 1.00 91.69 187 PHE A O 1
ATOM 1358 N N . TRP A 1 188 ? 11.800 -1.006 0.431 1.00 94.88 188 TRP A N 1
ATOM 1359 C CA . TRP A 1 188 ? 11.985 -0.093 1.564 1.00 94.88 188 TRP A CA 1
ATOM 1360 C C . TRP A 1 188 ? 11.042 1.111 1.523 1.00 94.88 188 TRP A C 1
ATOM 1362 O O . TRP A 1 188 ? 10.496 1.491 2.562 1.00 94.88 188 TRP A O 1
ATOM 1372 N N . TYR A 1 189 ? 10.803 1.693 0.343 1.00 95.31 189 TYR A N 1
ATOM 1373 C CA . TYR A 1 189 ? 9.831 2.784 0.210 1.00 95.31 189 TYR A CA 1
ATOM 1374 C C . TYR A 1 189 ? 8.403 2.309 0.460 1.00 95.31 189 TYR A C 1
ATOM 1376 O O . TYR A 1 189 ? 7.653 3.002 1.143 1.00 95.31 189 TYR A O 1
ATOM 1384 N N . PHE A 1 190 ? 8.045 1.127 -0.042 1.00 95.38 190 PHE A N 1
ATOM 1385 C CA . PHE A 1 190 ? 6.742 0.519 0.198 1.00 95.38 190 PHE A CA 1
ATOM 1386 C C . PHE A 1 190 ? 6.518 0.265 1.691 1.00 95.38 190 PHE A C 1
ATOM 1388 O O . PHE A 1 190 ? 5.539 0.754 2.240 1.00 95.38 190 PHE A O 1
ATOM 1395 N N . ILE A 1 191 ? 7.459 -0.384 2.383 1.00 95.38 191 ILE A N 1
ATOM 1396 C CA . ILE A 1 191 ? 7.353 -0.619 3.831 1.00 95.38 191 ILE A CA 1
ATOM 1397 C C . ILE A 1 191 ? 7.263 0.697 4.612 1.00 95.38 191 ILE A C 1
ATOM 1399 O O . ILE A 1 191 ? 6.456 0.813 5.531 1.00 95.38 191 ILE A O 1
ATOM 1403 N N . THR A 1 192 ? 8.050 1.709 4.243 1.00 96.38 192 THR A N 1
ATOM 1404 C CA . THR A 1 192 ? 7.995 3.022 4.907 1.00 96.38 192 THR A CA 1
ATOM 1405 C C . THR A 1 192 ? 6.633 3.690 4.712 1.00 96.38 192 THR A C 1
ATOM 1407 O O . THR A 1 192 ? 6.062 4.225 5.666 1.00 96.38 192 THR A O 1
ATOM 1410 N N . LEU A 1 193 ? 6.096 3.633 3.490 1.00 96.25 193 LEU A N 1
ATOM 1411 C CA . LEU A 1 193 ? 4.770 4.149 3.166 1.00 96.25 193 LEU A CA 1
ATOM 1412 C C . LEU A 1 193 ? 3.681 3.397 3.942 1.00 96.25 193 LEU A C 1
ATOM 1414 O O . LEU A 1 193 ? 2.808 4.037 4.526 1.00 96.25 193 LEU A O 1
ATOM 1418 N N . GLU A 1 194 ? 3.765 2.068 4.008 1.00 95.44 194 GLU A N 1
ATOM 1419 C CA . GLU A 1 194 ? 2.808 1.227 4.725 1.00 95.44 194 GLU A CA 1
ATOM 1420 C C . GLU A 1 194 ? 2.788 1.518 6.221 1.00 95.44 194 GLU A C 1
ATOM 1422 O O . GLU A 1 194 ? 1.722 1.738 6.798 1.00 95.44 194 GLU A O 1
ATOM 1427 N N . VAL A 1 195 ? 3.963 1.611 6.850 1.00 94.56 195 VAL A N 1
ATOM 1428 C CA . VAL A 1 195 ? 4.084 1.973 8.269 1.00 94.56 195 VAL A CA 1
ATOM 1429 C C . VAL A 1 195 ? 3.498 3.362 8.525 1.00 94.56 195 VAL A C 1
ATOM 1431 O O . VAL A 1 195 ? 2.781 3.555 9.512 1.00 94.56 195 VAL A O 1
ATOM 1434 N N . MET A 1 196 ? 3.760 4.329 7.641 1.00 95.62 196 MET A N 1
ATOM 1435 C CA . MET A 1 196 ? 3.224 5.685 7.763 1.00 95.62 196 MET A CA 1
ATOM 1436 C C . MET A 1 196 ? 1.694 5.700 7.648 1.00 95.62 196 MET A C 1
ATOM 1438 O O . MET A 1 196 ? 1.019 6.277 8.506 1.00 95.62 196 MET A O 1
ATOM 1442 N N . LEU A 1 197 ? 1.138 5.048 6.626 1.00 93.62 197 LEU A N 1
ATOM 1443 C CA . LEU A 1 197 ? -0.304 4.991 6.402 1.00 93.62 197 LEU A CA 1
ATOM 1444 C C . LEU A 1 197 ? -1.013 4.259 7.545 1.00 93.62 197 LEU A C 1
ATOM 1446 O O . LEU A 1 197 ? -1.956 4.803 8.123 1.00 93.62 197 LEU A O 1
ATOM 1450 N N . HIS A 1 198 ? -0.512 3.094 7.955 1.00 91.19 198 HIS A N 1
ATOM 1451 C CA . HIS A 1 198 ? -1.050 2.340 9.087 1.00 91.19 198 HIS A CA 1
ATOM 1452 C C . HIS A 1 198 ? -0.993 3.133 10.396 1.00 91.19 198 HIS A C 1
ATOM 1454 O O . HIS A 1 198 ? -1.955 3.118 11.169 1.00 91.19 198 HIS A O 1
ATOM 1460 N N . SER A 1 199 ? 0.082 3.888 10.634 1.00 92.06 199 SER A N 1
ATOM 1461 C CA . SER A 1 199 ? 0.179 4.770 11.803 1.00 92.06 199 SER A CA 1
ATOM 1462 C C . SER A 1 199 ? -0.955 5.797 11.810 1.00 92.06 199 SER A C 1
ATOM 1464 O O . SER A 1 199 ? -1.632 5.964 12.826 1.00 92.06 199 SER A O 1
ATOM 1466 N N . ILE A 1 200 ? -1.243 6.423 10.663 1.00 91.12 200 ILE A N 1
ATOM 1467 C CA . ILE A 1 200 ? -2.368 7.361 10.518 1.00 91.12 200 ILE A CA 1
ATOM 1468 C C . ILE A 1 200 ? -3.710 6.661 10.803 1.00 91.12 200 ILE A C 1
ATOM 1470 O O . ILE A 1 200 ? -4.572 7.233 11.478 1.00 91.12 200 ILE A O 1
ATOM 1474 N N . GLN A 1 201 ? -3.902 5.415 10.360 1.00 88.12 201 GLN A N 1
ATOM 1475 C CA . GLN A 1 201 ? -5.125 4.652 10.660 1.00 88.12 201 GLN A CA 1
ATOM 1476 C C . GLN A 1 201 ? -5.310 4.410 12.162 1.00 88.12 201 GLN A C 1
ATOM 1478 O O . GLN A 1 201 ? -6.414 4.566 12.694 1.00 88.12 201 GLN A O 1
ATOM 1483 N N . ILE A 1 202 ? -4.225 4.058 12.853 1.00 87.12 202 ILE A N 1
ATOM 1484 C CA . ILE A 1 202 ? -4.231 3.811 14.297 1.00 87.12 202 ILE A CA 1
ATOM 1485 C C . ILE A 1 202 ? -4.542 5.108 15.051 1.00 87.12 202 ILE A C 1
ATOM 1487 O O . ILE A 1 202 ? -5.438 5.114 15.895 1.00 87.12 202 ILE A O 1
ATOM 1491 N N . PHE A 1 203 ? -3.873 6.217 14.716 1.00 88.75 203 PHE A N 1
ATOM 1492 C CA . PHE A 1 203 ? -4.091 7.509 15.379 1.00 88.75 203 PHE A CA 1
ATOM 1493 C C . PHE A 1 203 ? -5.483 8.096 15.126 1.00 88.75 203 PHE A C 1
ATOM 1495 O O . PHE A 1 203 ? -6.027 8.785 15.986 1.00 88.75 203 PHE A O 1
ATOM 1502 N N . THR A 1 204 ? -6.092 7.811 13.974 1.00 87.62 204 THR A N 1
ATOM 1503 C CA . THR A 1 204 ? -7.464 8.253 13.671 1.00 87.62 204 THR A CA 1
ATOM 1504 C C . THR A 1 204 ? -8.541 7.397 14.341 1.00 87.62 204 THR A C 1
ATOM 1506 O O . THR A 1 204 ? -9.719 7.752 14.278 1.00 87.62 204 THR A O 1
ATOM 1509 N N . GLY A 1 205 ? -8.170 6.284 14.986 1.00 81.44 205 GLY A N 1
ATOM 1510 C CA . GLY A 1 205 ? -9.106 5.399 15.685 1.00 81.44 205 GLY A CA 1
ATOM 1511 C C . GLY A 1 205 ? -10.070 4.658 14.755 1.00 81.44 205 GLY A C 1
ATOM 1512 O O . GLY A 1 205 ? -11.076 4.119 15.210 1.00 81.44 205 GLY A O 1
ATOM 1513 N N . SER A 1 206 ? -9.781 4.615 13.451 1.00 78.38 206 SER A N 1
ATOM 1514 C CA . SER A 1 206 ? -10.625 3.930 12.461 1.00 78.38 206 SER A CA 1
ATOM 1515 C C . SER A 1 206 ? -10.566 2.398 12.585 1.00 78.38 206 SER A C 1
ATOM 1517 O O . SER A 1 206 ? -11.467 1.704 12.119 1.00 78.38 206 SER A O 1
ATOM 1519 N N . ASN A 1 207 ? -9.560 1.874 13.294 1.00 74.12 207 ASN A N 1
ATOM 1520 C CA . ASN A 1 207 ? -9.323 0.448 13.513 1.00 74.12 207 ASN A CA 1
ATOM 1521 C C . ASN A 1 207 ? -9.594 -0.002 14.958 1.00 74.12 207 ASN A C 1
ATOM 1523 O O . ASN A 1 207 ? -8.770 -0.667 15.589 1.00 74.12 207 ASN A O 1
ATOM 1527 N N . ALA A 1 208 ? -10.773 0.322 15.493 1.00 79.94 208 ALA A N 1
ATOM 1528 C CA . ALA A 1 208 ? -11.253 -0.355 16.694 1.00 79.94 208 ALA A CA 1
ATOM 1529 C C . ALA A 1 208 ? -11.466 -1.847 16.371 1.00 79.94 208 ALA A C 1
ATOM 1531 O O . ALA A 1 208 ? -12.287 -2.219 15.523 1.00 79.94 208 ALA A O 1
ATOM 1532 N N . VAL A 1 209 ? -10.677 -2.712 17.008 1.00 76.50 209 VAL A N 1
ATOM 1533 C CA . VAL A 1 209 ? -10.813 -4.165 16.890 1.00 76.50 209 VAL A CA 1
ATOM 1534 C C . VAL A 1 209 ? -12.032 -4.564 17.705 1.00 76.50 209 VAL A C 1
ATOM 1536 O O . VAL A 1 209 ? -11.969 -4.618 18.928 1.00 76.50 209 VAL A O 1
ATOM 1539 N N . GLN A 1 210 ? -13.155 -4.803 17.033 1.00 78.56 210 GLN A N 1
ATOM 1540 C CA . GLN A 1 210 ? -14.297 -5.428 17.685 1.00 78.56 210 GLN A CA 1
ATOM 1541 C C . GLN A 1 210 ? -14.034 -6.935 17.728 1.00 78.56 210 GLN A C 1
ATOM 1543 O O . GLN A 1 210 ? -13.872 -7.539 16.662 1.00 78.56 210 GLN A O 1
ATOM 1548 N N . PRO A 1 211 ? -13.930 -7.548 18.920 1.00 80.44 211 PRO A N 1
ATOM 1549 C CA . PRO A 1 211 ? -13.803 -8.991 19.007 1.00 80.44 211 PRO A CA 1
ATOM 1550 C C . PRO A 1 211 ? -15.047 -9.643 18.380 1.00 80.44 211 PRO A C 1
ATOM 1552 O O . PRO A 1 211 ? -16.155 -9.126 18.555 1.00 80.44 211 PRO A O 1
ATOM 1555 N N . PRO A 1 212 ? -14.898 -10.773 17.664 1.00 86.75 212 PRO A N 1
ATOM 1556 C CA . PRO A 1 212 ? -16.042 -11.549 17.195 1.00 86.75 212 PRO A CA 1
ATOM 1557 C C . PRO A 1 212 ? -17.001 -11.834 18.355 1.00 86.75 212 PRO A C 1
ATOM 1559 O O . PRO A 1 212 ? -16.546 -12.115 19.463 1.00 86.75 212 PRO A O 1
ATOM 1562 N N . ALA A 1 213 ? -18.315 -11.793 18.116 1.00 89.12 213 ALA A N 1
ATOM 1563 C CA . ALA A 1 213 ? -19.325 -11.886 19.179 1.00 89.12 213 ALA A CA 1
ATOM 1564 C C . ALA A 1 213 ? -19.142 -13.113 20.094 1.00 89.12 213 ALA A C 1
ATOM 1566 O O . ALA A 1 213 ? -19.280 -13.012 21.310 1.00 89.12 213 ALA A O 1
ATOM 1567 N N . LEU A 1 214 ? -18.750 -14.254 19.518 1.00 91.00 214 LEU A N 1
ATOM 1568 C CA . LEU A 1 214 ? -18.462 -15.481 20.268 1.00 91.00 214 LEU A CA 1
ATOM 1569 C C . LEU A 1 214 ? -17.267 -15.321 21.213 1.00 91.00 214 LEU A C 1
ATOM 1571 O O . LEU A 1 214 ? -17.300 -15.782 22.350 1.00 91.00 214 LEU A O 1
ATOM 1575 N N . LEU A 1 215 ? -16.223 -14.630 20.757 1.00 88.94 215 LEU A N 1
ATOM 1576 C CA . LEU A 1 215 ? -15.050 -14.363 21.574 1.00 88.94 215 LEU A CA 1
ATOM 1577 C C . LEU A 1 215 ? -15.370 -13.347 22.670 1.00 88.94 215 LEU A C 1
ATOM 1579 O O . LEU A 1 215 ? -14.942 -13.527 23.802 1.00 88.94 215 LEU A O 1
ATOM 1583 N N . ALA A 1 216 ? -16.165 -12.321 22.360 1.00 88.62 216 ALA A N 1
ATOM 1584 C CA . ALA A 1 216 ? -16.631 -11.348 23.344 1.00 88.62 216 ALA A CA 1
ATOM 1585 C C . ALA A 1 216 ? -17.412 -12.010 24.492 1.00 88.62 216 ALA A C 1
ATOM 1587 O O . ALA A 1 216 ? -17.255 -11.609 25.642 1.00 88.62 216 ALA A O 1
ATOM 1588 N N . LEU A 1 217 ? -18.202 -13.043 24.185 1.00 91.88 217 LEU A N 1
ATOM 1589 C CA . LEU A 1 217 ? -18.950 -13.816 25.176 1.00 91.88 217 LEU A CA 1
ATOM 1590 C C . LEU A 1 217 ? -18.043 -14.742 26.000 1.00 91.88 217 LEU A C 1
ATOM 1592 O O . LEU A 1 217 ? -18.275 -14.924 27.191 1.00 91.88 217 LEU A O 1
ATOM 1596 N N . ALA A 1 218 ? -16.991 -15.294 25.394 1.00 92.31 218 ALA A N 1
ATOM 1597 C CA . ALA A 1 218 ? -16.041 -16.164 26.084 1.00 92.31 218 ALA A CA 1
ATOM 1598 C C . ALA A 1 218 ? -15.026 -15.396 26.954 1.00 92.31 218 ALA A C 1
ATOM 1600 O O . ALA A 1 218 ? -14.610 -15.911 27.989 1.00 92.31 218 ALA A O 1
ATOM 1601 N N . LEU A 1 219 ? -14.635 -14.174 26.565 1.00 88.50 219 LEU A N 1
ATOM 1602 C CA . LEU A 1 219 ? -13.561 -13.392 27.199 1.00 88.50 219 LEU A CA 1
ATOM 1603 C C . LEU A 1 219 ? -13.679 -13.234 28.731 1.00 88.50 219 LEU A C 1
ATOM 1605 O O . LEU A 1 219 ? -12.654 -13.397 29.393 1.00 88.50 219 LEU A O 1
ATOM 1609 N N . PRO A 1 220 ? -14.860 -12.963 29.326 1.00 90.38 220 PRO A N 1
ATOM 1610 C CA . PRO A 1 220 ? -14.997 -12.809 30.779 1.00 90.38 220 PRO A CA 1
ATOM 1611 C C . PRO A 1 220 ? -14.733 -14.093 31.572 1.00 90.38 220 PRO A C 1
ATOM 1613 O O . PRO A 1 220 ? -14.454 -14.028 32.766 1.00 90.38 220 PRO A O 1
ATOM 1616 N N . HIS A 1 221 ? -14.841 -15.256 30.92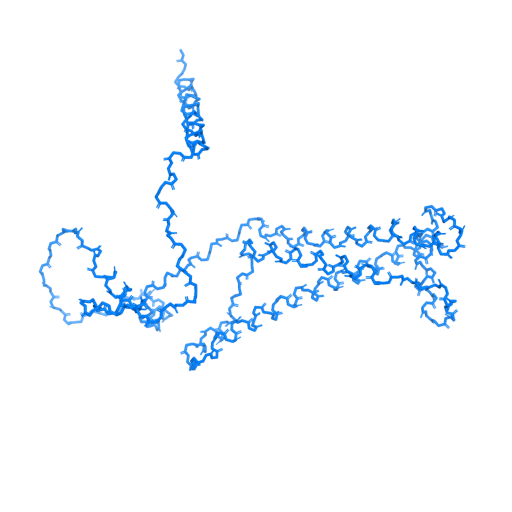6 1.00 92.94 221 HIS A N 1
ATOM 1617 C CA . HIS A 1 221 ? -14.674 -16.560 31.567 1.00 92.94 221 HIS A CA 1
ATOM 1618 C C . HIS A 1 221 ? -13.233 -17.073 31.519 1.00 92.94 221 HIS A C 1
ATOM 1620 O O . HIS A 1 221 ? -12.924 -18.097 32.127 1.00 92.94 221 HIS A O 1
ATOM 1626 N N . ILE A 1 222 ? -12.346 -16.379 30.804 1.00 92.44 222 ILE A N 1
ATOM 1627 C CA . ILE A 1 222 ? -10.950 -16.778 30.673 1.00 92.44 222 ILE A CA 1
ATOM 1628 C C . ILE A 1 222 ? -10.141 -16.108 31.798 1.00 92.44 222 ILE A C 1
ATOM 1630 O O . ILE A 1 222 ? -10.230 -14.889 31.963 1.00 92.44 222 ILE A O 1
ATOM 1634 N N . PRO A 1 223 ? -9.332 -16.863 32.566 1.00 93.94 223 PRO A N 1
ATOM 1635 C CA . PRO A 1 223 ? -8.522 -16.284 33.630 1.00 93.94 223 PRO A CA 1
ATOM 1636 C C . PRO A 1 223 ? -7.513 -15.258 33.074 1.00 93.94 223 PRO A C 1
ATOM 1638 O O . PRO A 1 223 ? -6.944 -15.467 31.995 1.00 93.94 223 PRO A O 1
ATOM 1641 N N . PRO A 1 224 ? -7.238 -14.153 33.793 1.00 91.06 224 PRO A N 1
ATOM 1642 C CA . PRO A 1 224 ? -6.105 -13.279 33.480 1.00 91.06 224 PRO A CA 1
ATOM 1643 C C . PRO A 1 224 ? -4.802 -14.102 33.444 1.00 91.06 224 PRO A C 1
ATOM 1645 O O . PRO A 1 224 ? -4.646 -14.975 34.300 1.00 91.06 224 PRO A O 1
ATOM 1648 N N . PRO A 1 225 ? -3.861 -13.885 32.497 1.00 93.50 225 PRO A N 1
ATOM 1649 C CA . PRO A 1 225 ? -3.696 -12.754 31.569 1.00 93.50 225 PRO A CA 1
ATOM 1650 C C . PRO A 1 225 ? -4.168 -13.021 30.124 1.00 93.50 225 PRO A C 1
ATOM 1652 O O . PRO A 1 225 ? -3.938 -12.203 29.234 1.00 93.50 225 PRO A O 1
ATOM 1655 N N . PHE A 1 226 ? -4.801 -14.161 29.848 1.00 94.31 226 PHE A N 1
ATOM 1656 C CA . PHE A 1 226 ? -5.121 -14.566 28.475 1.00 94.31 226 PHE A CA 1
ATOM 1657 C C . PHE A 1 226 ? -6.033 -13.594 27.700 1.00 94.31 226 PHE A C 1
ATOM 1659 O O . PHE A 1 226 ? -5.773 -13.401 26.510 1.00 94.31 226 PHE A O 1
ATOM 1666 N N . PRO A 1 227 ? -7.040 -12.924 28.307 1.00 90.19 227 PRO A N 1
ATOM 1667 C CA . PRO A 1 227 ? -7.865 -11.949 27.591 1.00 90.19 227 PRO A CA 1
ATOM 1668 C C . PRO A 1 227 ? -7.062 -10.836 26.905 1.00 90.19 227 PRO A C 1
ATOM 1670 O O . PRO A 1 227 ? -7.350 -10.488 25.760 1.00 90.19 227 PRO A O 1
ATOM 1673 N N . SER A 1 228 ? -6.028 -10.295 27.561 1.00 89.25 228 SER A N 1
ATOM 1674 C CA . SER A 1 228 ? -5.218 -9.211 26.989 1.00 89.25 228 SER A CA 1
ATOM 1675 C C . SER A 1 228 ? -4.335 -9.707 25.847 1.00 89.25 228 SER A C 1
ATOM 1677 O O . SER A 1 228 ? -4.230 -9.036 24.819 1.00 89.25 228 SER A O 1
ATOM 1679 N N . LEU A 1 229 ? -3.760 -10.906 25.984 1.00 94.12 229 LEU A N 1
ATOM 1680 C CA . LEU A 1 229 ? -2.988 -11.550 24.924 1.00 94.12 229 LEU A CA 1
ATOM 1681 C C . LEU A 1 229 ? -3.857 -11.765 23.683 1.00 94.12 229 LEU A C 1
ATOM 1683 O O . LEU A 1 229 ? -3.457 -11.370 22.594 1.00 94.12 229 LEU A O 1
ATOM 1687 N N . ILE A 1 230 ? -5.075 -12.285 23.853 1.00 91.88 230 ILE A N 1
ATOM 1688 C CA . ILE A 1 230 ? -6.016 -12.527 22.752 1.00 91.88 230 ILE A CA 1
ATOM 1689 C C . ILE A 1 230 ? -6.394 -11.221 22.040 1.00 91.88 230 ILE A C 1
ATOM 1691 O O . ILE A 1 230 ? -6.349 -11.156 20.811 1.00 91.88 230 ILE A O 1
ATOM 1695 N N . ILE A 1 231 ? -6.747 -10.170 22.788 1.00 88.12 231 ILE A N 1
ATOM 1696 C CA . ILE A 1 231 ? -7.123 -8.872 22.205 1.00 88.12 231 ILE A CA 1
ATOM 1697 C C . ILE A 1 231 ? -5.945 -8.267 21.428 1.00 88.12 231 ILE A C 1
ATOM 1699 O O . ILE A 1 231 ? -6.123 -7.784 20.306 1.00 88.12 231 ILE A O 1
ATOM 1703 N N . ASN A 1 232 ? -4.734 -8.338 21.985 1.00 89.25 232 ASN A N 1
ATOM 1704 C CA . ASN A 1 232 ? -3.530 -7.857 21.314 1.00 89.25 232 ASN A CA 1
ATOM 1705 C C . ASN A 1 232 ? -3.216 -8.685 20.060 1.00 89.25 232 ASN A C 1
ATOM 1707 O O . ASN A 1 232 ? -2.963 -8.111 19.002 1.00 89.25 232 ASN A O 1
ATOM 1711 N N . SER A 1 233 ? -3.310 -10.015 20.129 1.00 93.25 233 SER A N 1
ATOM 1712 C CA . SER A 1 233 ? -3.130 -10.903 18.975 1.00 93.25 233 SER A CA 1
ATOM 1713 C C . SER A 1 233 ? -4.125 -10.594 17.858 1.00 93.25 233 SER A C 1
ATOM 1715 O O . SER A 1 233 ? -3.719 -10.473 16.704 1.00 93.25 233 SER A O 1
ATOM 1717 N N . LEU A 1 234 ? -5.406 -10.384 18.179 1.00 91.94 234 LEU A N 1
ATOM 1718 C CA . LEU A 1 234 ? -6.410 -9.987 17.188 1.00 91.94 234 LEU A CA 1
ATOM 1719 C C . LEU A 1 234 ? -6.075 -8.655 16.513 1.00 91.94 234 LEU A C 1
ATOM 1721 O O . LEU A 1 234 ? -6.294 -8.502 15.311 1.00 91.94 234 LEU A O 1
ATOM 1725 N N . LYS A 1 235 ? -5.515 -7.701 17.262 1.00 88.75 235 LYS A N 1
ATOM 1726 C CA . LYS A 1 235 ? -5.063 -6.423 16.705 1.00 88.75 235 LYS A CA 1
ATOM 1727 C C . LYS A 1 235 ? -3.935 -6.613 15.694 1.00 88.75 235 LYS A C 1
ATOM 1729 O O . LYS A 1 235 ? -4.000 -6.024 14.616 1.00 88.75 235 LYS A O 1
ATOM 1734 N N . TYR A 1 236 ? -2.949 -7.453 16.003 1.00 90.44 236 TYR A N 1
ATOM 1735 C CA . TYR A 1 236 ? -1.851 -7.751 15.079 1.00 90.44 236 TYR A CA 1
ATOM 1736 C C . TYR A 1 236 ? -2.309 -8.543 13.855 1.00 90.44 236 TYR A C 1
ATOM 1738 O O . TYR A 1 236 ? -1.919 -8.200 12.746 1.00 90.44 236 TYR A O 1
ATOM 1746 N N . ILE A 1 237 ? -3.177 -9.545 14.025 1.00 93.81 237 ILE A N 1
ATOM 1747 C CA . ILE A 1 237 ? -3.725 -10.327 12.904 1.00 93.81 237 ILE A CA 1
AT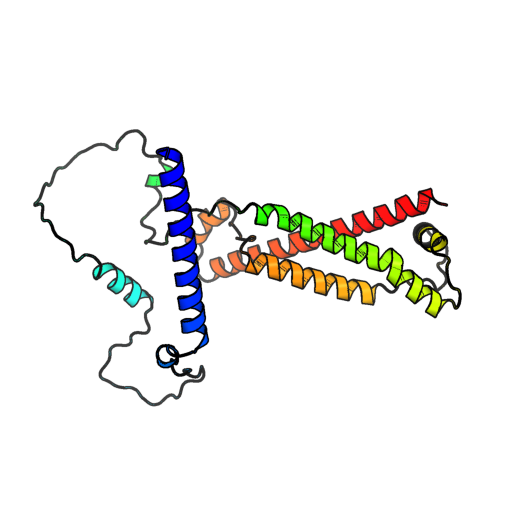OM 1748 C C . ILE A 1 237 ? -4.504 -9.421 11.950 1.00 93.81 237 ILE A C 1
ATOM 1750 O O . ILE A 1 237 ? -4.343 -9.513 10.736 1.00 93.81 237 ILE A O 1
ATOM 1754 N N . ARG A 1 238 ? -5.315 -8.503 12.485 1.00 89.94 238 ARG A N 1
ATOM 1755 C CA . ARG A 1 238 ? -6.047 -7.543 11.655 1.00 89.94 238 ARG A CA 1
ATOM 1756 C C . ARG A 1 238 ? -5.107 -6.591 10.916 1.00 89.94 238 ARG A C 1
ATOM 1758 O O . ARG A 1 238 ? -5.332 -6.324 9.743 1.00 89.94 238 ARG A O 1
ATOM 1765 N N . MET A 1 239 ? -4.063 -6.102 11.585 1.00 88.12 239 MET A N 1
ATOM 1766 C CA . MET A 1 239 ? -3.034 -5.271 10.953 1.00 88.12 239 MET A CA 1
ATOM 1767 C C . MET A 1 239 ? -2.312 -6.020 9.829 1.00 88.12 239 MET A C 1
ATOM 1769 O O . MET A 1 239 ? -2.132 -5.475 8.748 1.00 88.12 239 MET A O 1
ATOM 1773 N N . LEU A 1 240 ? -1.973 -7.290 10.057 1.00 92.00 240 LEU A N 1
ATOM 1774 C CA . LEU A 1 240 ? -1.357 -8.150 9.054 1.00 92.00 240 LEU A CA 1
ATOM 1775 C C . LEU A 1 240 ? -2.283 -8.390 7.855 1.00 92.00 240 LEU A C 1
ATOM 1777 O O . LEU A 1 240 ? -1.815 -8.365 6.724 1.00 92.00 240 LEU A O 1
ATOM 1781 N N . SER A 1 241 ? -3.583 -8.599 8.083 1.00 92.19 241 SER A N 1
ATOM 1782 C CA . SER A 1 241 ? -4.554 -8.776 6.997 1.00 92.19 241 SER A CA 1
ATOM 1783 C C . SER A 1 241 ? -4.610 -7.554 6.084 1.00 92.19 241 SER A C 1
ATOM 1785 O O . SER A 1 241 ? -4.572 -7.720 4.873 1.00 92.19 241 SER A O 1
ATOM 1787 N N . MET A 1 242 ? -4.642 -6.343 6.654 1.00 90.38 242 MET A N 1
ATOM 1788 C CA . MET A 1 242 ? -4.635 -5.106 5.861 1.00 90.38 242 MET A CA 1
ATOM 1789 C C . MET A 1 242 ? -3.352 -4.989 5.030 1.00 90.38 242 MET A C 1
ATOM 1791 O O . MET A 1 242 ? -3.418 -4.745 3.834 1.00 90.38 242 MET A O 1
ATOM 1795 N N . PHE A 1 243 ? -2.198 -5.294 5.626 1.00 92.75 243 PHE A N 1
ATOM 1796 C CA . PHE A 1 243 ? -0.927 -5.327 4.903 1.00 92.75 243 PHE A CA 1
ATOM 1797 C C . PHE A 1 243 ? -0.910 -6.344 3.744 1.00 92.75 243 PHE A C 1
ATOM 1799 O O . PHE A 1 243 ? -0.359 -6.075 2.677 1.00 92.75 243 PHE A O 1
ATOM 1806 N N . VAL A 1 244 ? -1.517 -7.522 3.927 1.00 95.31 244 VAL A N 1
ATOM 1807 C CA . VAL A 1 244 ? -1.650 -8.523 2.855 1.00 95.31 244 VAL A CA 1
ATOM 1808 C C . VAL A 1 244 ? -2.576 -8.023 1.742 1.00 95.31 244 VAL A C 1
ATOM 1810 O O . VAL A 1 244 ? -2.261 -8.228 0.567 1.00 95.31 244 VAL A O 1
ATOM 1813 N N . ASP A 1 245 ? -3.668 -7.337 2.085 1.00 94.50 245 ASP A N 1
ATOM 1814 C CA . ASP A 1 245 ? -4.563 -6.708 1.106 1.00 94.50 245 ASP A CA 1
ATOM 1815 C C . ASP A 1 245 ? -3.818 -5.646 0.273 1.00 94.50 245 ASP A C 1
ATOM 1817 O O . ASP A 1 245 ? -3.994 -5.578 -0.948 1.00 94.50 245 ASP A O 1
ATOM 1821 N N . ASP A 1 246 ? -2.918 -4.879 0.894 1.00 94.44 246 ASP A N 1
ATOM 1822 C CA . ASP A 1 246 ? -2.090 -3.882 0.205 1.00 94.44 246 ASP A CA 1
ATOM 1823 C C . ASP A 1 246 ? -1.081 -4.524 -0.757 1.00 94.44 246 ASP A C 1
ATOM 1825 O O . ASP A 1 246 ? -0.931 -4.077 -1.901 1.00 94.44 246 ASP A O 1
ATOM 1829 N N . ILE A 1 247 ? -0.445 -5.628 -0.347 1.00 95.12 247 ILE A N 1
ATOM 1830 C CA . ILE A 1 247 ? 0.410 -6.432 -1.236 1.00 95.12 247 ILE A CA 1
ATOM 1831 C C . ILE A 1 247 ? -0.402 -6.955 -2.424 1.00 95.12 247 ILE A C 1
ATOM 1833 O O . ILE A 1 247 ? 0.061 -6.877 -3.564 1.00 95.12 247 ILE A O 1
ATOM 1837 N N . ALA A 1 248 ? -1.608 -7.473 -2.191 1.00 96.31 248 ALA A N 1
ATOM 1838 C CA . ALA A 1 248 ? -2.467 -7.954 -3.268 1.00 96.31 248 ALA A CA 1
ATOM 1839 C C . ALA A 1 248 ? -2.819 -6.818 -4.245 1.00 96.31 248 ALA A C 1
ATOM 1841 O O . ALA A 1 248 ? -2.711 -6.994 -5.462 1.00 96.31 248 ALA A O 1
ATOM 1842 N N . GLY A 1 249 ? -3.153 -5.632 -3.727 1.00 94.75 249 GLY A N 1
ATOM 1843 C CA . GLY A 1 249 ? -3.400 -4.432 -4.528 1.00 94.75 249 GLY A CA 1
ATOM 1844 C C . GLY A 1 249 ? -2.192 -4.009 -5.372 1.00 94.75 249 GLY A C 1
ATOM 1845 O O . GLY A 1 249 ? -2.356 -3.637 -6.537 1.00 94.75 249 GLY A O 1
ATOM 1846 N N . LEU A 1 250 ? -0.982 -4.117 -4.822 1.00 95.31 250 LEU A N 1
ATOM 1847 C CA . LEU A 1 250 ? 0.277 -3.852 -5.522 1.00 95.31 250 LEU A CA 1
ATOM 1848 C C . LEU A 1 250 ? 0.520 -4.867 -6.643 1.00 95.31 250 LEU A C 1
ATOM 1850 O O . LEU A 1 250 ? 0.814 -4.469 -7.771 1.00 95.31 250 LEU A O 1
ATOM 1854 N N . VAL A 1 251 ? 0.354 -6.164 -6.366 1.00 95.12 251 VAL A N 1
ATOM 1855 C CA . VAL A 1 251 ? 0.509 -7.238 -7.363 1.00 95.12 251 VAL A CA 1
ATOM 1856 C C . VAL A 1 251 ? -0.477 -7.055 -8.518 1.00 95.12 251 VAL A C 1
ATOM 1858 O O . VAL A 1 251 ? -0.087 -7.164 -9.682 1.00 95.12 251 VAL A O 1
ATOM 1861 N N . VAL A 1 252 ? -1.732 -6.712 -8.221 1.00 96.81 252 VAL A N 1
ATOM 1862 C CA . VAL A 1 252 ? -2.743 -6.394 -9.241 1.00 96.81 252 VAL A CA 1
ATOM 1863 C C . VAL A 1 252 ? -2.341 -5.159 -10.050 1.00 96.81 252 VAL A C 1
ATOM 1865 O O . VAL A 1 252 ? -2.400 -5.189 -11.280 1.00 96.81 252 VAL A O 1
ATOM 1868 N N . GLY A 1 253 ? -1.880 -4.094 -9.389 1.00 95.19 253 GLY A N 1
ATOM 1869 C CA . GLY A 1 253 ? -1.376 -2.893 -10.056 1.00 95.19 253 GLY A CA 1
ATOM 1870 C C . GLY A 1 253 ? -0.218 -3.198 -11.009 1.00 95.19 253 GLY A C 1
ATOM 1871 O O . GLY A 1 253 ? -0.208 -2.730 -12.148 1.00 95.19 253 GLY A O 1
ATOM 1872 N N . LEU A 1 254 ? 0.726 -4.040 -10.585 1.00 93.00 254 LEU A N 1
ATOM 1873 C CA . LEU A 1 254 ? 1.836 -4.493 -11.422 1.00 93.00 254 LEU A CA 1
ATOM 1874 C C . LEU A 1 254 ? 1.336 -5.321 -12.616 1.00 93.00 254 LEU A C 1
ATOM 1876 O O . LEU A 1 254 ? 1.797 -5.124 -13.741 1.00 93.00 254 LEU A O 1
ATOM 1880 N N . GLY A 1 255 ? 0.356 -6.198 -12.391 1.00 93.81 255 GLY A N 1
ATOM 1881 C CA . GLY A 1 255 ? -0.319 -6.945 -13.451 1.00 93.81 255 GLY A CA 1
ATOM 1882 C C . GLY A 1 255 ? -0.953 -6.028 -14.499 1.00 93.81 255 GLY A C 1
ATOM 1883 O O . GLY A 1 255 ? -0.784 -6.264 -15.695 1.00 93.81 255 GLY A O 1
ATOM 1884 N N . PHE A 1 256 ? -1.604 -4.937 -14.079 1.00 95.56 256 PHE A N 1
ATOM 1885 C CA . PHE A 1 256 ? -2.132 -3.932 -15.005 1.00 95.56 256 PHE A CA 1
ATOM 1886 C C . PHE A 1 256 ? -1.030 -3.237 -15.800 1.00 95.56 256 PHE A C 1
ATOM 1888 O O . PHE A 1 256 ? -1.163 -3.109 -17.016 1.00 95.56 256 PHE A O 1
ATOM 1895 N N . VAL A 1 257 ? 0.064 -2.830 -15.153 1.00 92.38 257 VAL A N 1
ATOM 1896 C CA . VAL A 1 257 ? 1.217 -2.225 -15.843 1.00 92.38 257 VAL A CA 1
ATOM 1897 C C . VAL A 1 257 ? 1.724 -3.148 -16.950 1.00 92.38 257 VAL A C 1
ATOM 1899 O O . VAL A 1 257 ? 1.888 -2.703 -18.085 1.00 92.38 257 VAL A O 1
ATOM 1902 N N . VAL A 1 258 ? 1.907 -4.436 -16.648 1.00 91.69 258 VAL A N 1
ATOM 1903 C CA . VAL A 1 258 ? 2.349 -5.447 -17.621 1.00 91.69 258 VAL A CA 1
ATOM 1904 C C . VAL A 1 258 ? 1.320 -5.653 -18.735 1.00 91.69 258 VAL A C 1
ATOM 1906 O O . VAL A 1 258 ? 1.691 -5.709 -19.909 1.00 91.69 258 VAL A O 1
ATOM 1909 N N . TYR A 1 259 ? 0.035 -5.744 -18.390 1.00 93.06 259 TYR A N 1
ATOM 1910 C CA . TYR A 1 259 ? -1.049 -5.912 -19.356 1.00 93.06 259 TYR A CA 1
ATOM 1911 C C . TYR A 1 259 ? -1.097 -4.751 -20.355 1.00 93.06 259 TYR A C 1
ATOM 1913 O O . TYR A 1 259 ? -1.048 -4.977 -21.564 1.00 93.06 259 TYR A O 1
ATOM 1921 N N . PHE A 1 260 ? -1.115 -3.506 -19.867 1.00 92.00 260 PHE A N 1
ATOM 1922 C CA . PHE A 1 260 ? -1.136 -2.322 -20.726 1.00 92.00 260 PHE A CA 1
ATOM 1923 C C . PHE A 1 260 ? 0.154 -2.177 -21.529 1.00 92.00 260 PHE A C 1
ATOM 1925 O O . PHE A 1 260 ? 0.093 -1.874 -22.715 1.00 92.00 260 PHE A O 1
ATOM 1932 N N . ALA A 1 261 ? 1.312 -2.461 -20.932 1.00 89.75 261 ALA A N 1
ATOM 1933 C CA . ALA A 1 261 ? 2.583 -2.512 -21.646 1.00 89.75 261 ALA A CA 1
ATOM 1934 C C . ALA A 1 261 ? 2.556 -3.484 -22.838 1.00 89.75 261 ALA A C 1
ATOM 1936 O O . ALA A 1 261 ? 3.124 -3.189 -23.888 1.00 89.75 261 ALA A O 1
ATOM 1937 N N . GLY A 1 262 ? 1.879 -4.625 -22.687 1.00 87.31 262 GLY A N 1
ATOM 1938 C CA . GLY A 1 262 ? 1.705 -5.612 -23.749 1.00 87.31 262 GLY A CA 1
ATOM 1939 C C . GLY A 1 262 ? 0.806 -5.160 -24.903 1.00 87.31 262 GLY A C 1
ATOM 1940 O O . GLY A 1 262 ? 0.954 -5.698 -25.993 1.00 87.31 262 GLY A O 1
ATOM 1941 N N . LEU A 1 263 ? -0.082 -4.182 -24.692 1.00 88.69 263 LEU A N 1
ATOM 1942 C CA . LEU A 1 263 ? -0.957 -3.642 -25.744 1.00 88.69 263 LEU A CA 1
ATOM 1943 C C . LEU A 1 263 ? -0.232 -2.686 -26.703 1.00 88.69 263 LEU A C 1
ATOM 1945 O O . LEU A 1 263 ? -0.707 -2.465 -27.812 1.00 88.69 263 LEU A O 1
ATOM 1949 N N . PHE A 1 264 ? 0.895 -2.107 -26.283 1.00 81.38 264 PHE A N 1
ATOM 1950 C CA . PHE A 1 264 ? 1.671 -1.142 -27.074 1.00 81.38 264 PHE A CA 1
ATOM 1951 C C . PHE A 1 264 ? 2.865 -1.769 -27.812 1.00 81.38 264 PHE A C 1
ATOM 1953 O O . PHE A 1 264 ? 3.722 -1.038 -28.313 1.00 81.38 264 PHE A O 1
ATOM 1960 N N . ASN A 1 265 ? 2.958 -3.101 -27.840 1.00 69.69 265 ASN A N 1
ATOM 1961 C CA . ASN A 1 265 ? 4.070 -3.854 -28.423 1.00 69.69 265 ASN A CA 1
ATOM 1962 C C . ASN A 1 265 ? 3.593 -4.676 -29.620 1.00 69.69 265 ASN A C 1
ATOM 1964 O O . ASN A 1 265 ? 4.264 -4.602 -30.672 1.00 69.69 265 ASN A O 1
#